Protein AF-A0A838E0M3-F1 (afdb_monomer)

Secondary structure (DSSP, 8-state):
-PPPPHHHHHHHHHHHHHTT---SS---EEEEEETTEEEEEEE-BSPTTSPPGGGT--HHHHTTPPTTS-GGG--PBPHHHHHHHHHHHHT---TTEEEEEEEPPPHHHHHHHHHTTEEEEEEEE-----HHHHHHHHHHHHHHT-EEEE------------S----PPS------

Foldseek 3Di:
DDDDDLLQVQLVVQVVLLVPAQQLPGRKKKFWDDPSDTQFIFIKFADPPFDTVVRVRQVCSVDPADPPDDCVRGRIDHGLNRRLVVCVVVVHQRAAIEMEMAEDDDLVSLVVCLVSRHQEYEYAHYDDDPPVVVVVSVVSCVVSVRHYDYDHHDDDDDPDPPPDPPPPPPDDPPDD

Nearest PDB structures (foldseek):
  2hvv-assembly1_A  TM=9.145E-01  e=2.273E-15  Streptococcus mutans
  1vq2-assembly1_A  TM=8.461E-01  e=2.691E-13  Tequatrovirus T4
  4p9e-assembly1_A  TM=8.562E-01  e=1.211E-12  Cyanophage S-TIM5
  2w4l-assembly1_D  TM=7.948E-01  e=5.898E-13  Homo sapiens
  7fh4-assembly1_A  TM=8.168E-01  e=3.681E-12  Paramecium bursaria Chlorella virus 1

Solvent-accessible surface area (backbone atoms only — not comparable to full-atom values): 10022 Å² total; per-residue (Å²): 134,89,80,76,54,69,67,50,51,49,44,45,49,10,50,58,38,14,72,71,28,36,36,74,84,54,69,30,6,11,31,34,32,47,98,95,37,80,76,28,58,15,33,15,20,41,53,92,96,48,57,38,30,79,78,58,48,17,66,38,69,67,46,88,64,55,86,100,48,66,62,93,61,44,52,61,42,46,12,58,51,36,14,52,52,48,20,56,76,70,71,47,86,44,70,71,19,34,37,30,26,44,43,45,69,50,75,67,44,47,54,50,38,54,76,47,30,35,45,33,40,40,17,38,38,86,67,88,65,58,74,71,59,41,54,55,51,50,48,53,39,60,76,69,64,40,43,75,49,79,52,68,81,62,80,77,76,79,74,81,80,72,77,73,77,77,76,74,76,87,72,85,80,77,88,125

Mean predicted aligned error: 6.7 Å

Sequence (176 aa):
MVRRSWDDYFMNMAWVASSRANCSRSAVGALLVVDQRIISTGYNGTPFGIKNCADGGCPRCASNAPRHQGYDFCLCVHAEQNAITLAARQGTVTDRVNLYTTLRPCFICLILAIQAGVQEIVYDLPFDYDENLEAIYQTLVVESSILMRRHPYAAPLEPFNDQEIDFEPPFNVSNG

pLDDT: mean 90.87, std 12.64, range [46.91, 98.88]

Radius of gyration: 19.94 Å; Cα contacts (8 Å, |Δi|>4): 316; chains: 1; bounding box: 38×75×42 Å

Structure (mmCIF, N/CA/C/O backbone):
data_AF-A0A838E0M3-F1
#
_entry.id   AF-A0A838E0M3-F1
#
loop_
_atom_site.group_PDB
_atom_site.id
_atom_site.type_symbol
_atom_site.label_atom_id
_atom_site.label_alt_id
_atom_site.label_comp_id
_atom_site.label_asym_id
_atom_site.label_entity_id
_atom_site.label_seq_id
_atom_site.pdbx_PDB_ins_code
_atom_site.Cartn_x
_atom_site.Cartn_y
_atom_site.Cartn_z
_atom_site.occupancy
_atom_site.B_iso_or_equiv
_atom_site.auth_seq_id
_atom_site.auth_comp_id
_atom_site.auth_asym_id
_atom_site.auth_atom_id
_atom_site.pdbx_PDB_model_num
ATOM 1 N N . MET A 1 1 ? -0.893 -20.739 25.853 1.00 62.75 1 MET A N 1
ATOM 2 C CA . MET A 1 1 ? -1.085 -20.212 24.485 1.00 62.75 1 MET A CA 1
ATOM 3 C C . MET A 1 1 ? -1.065 -18.692 24.557 1.00 62.75 1 MET A C 1
ATOM 5 O O . MET A 1 1 ? -1.918 -18.126 25.228 1.00 62.75 1 MET A O 1
ATOM 9 N N . VAL A 1 2 ? -0.069 -18.036 23.959 1.00 80.12 2 VAL A N 1
ATOM 10 C CA . VAL A 1 2 ? -0.011 -16.565 23.907 1.00 80.12 2 VAL A CA 1
ATOM 11 C C . VAL A 1 2 ? -0.857 -16.112 22.720 1.00 80.12 2 VAL A C 1
ATOM 13 O O . VAL A 1 2 ? -0.599 -16.522 21.594 1.00 80.12 2 VAL A O 1
ATOM 16 N N . ARG A 1 3 ? -1.899 -15.309 22.958 1.00 84.81 3 ARG A N 1
ATOM 17 C CA . ARG A 1 3 ? -2.707 -14.724 21.880 1.00 84.81 3 ARG A CA 1
ATOM 18 C C . ARG A 1 3 ? -2.008 -13.469 21.368 1.00 84.81 3 ARG A C 1
ATOM 20 O O . ARG A 1 3 ? -1.653 -12.603 22.161 1.00 84.81 3 ARG A O 1
ATOM 27 N N . ARG A 1 4 ? -1.834 -13.366 20.052 1.00 88.31 4 ARG A N 1
ATOM 28 C CA . ARG A 1 4 ? -1.258 -12.175 19.420 1.00 88.31 4 ARG A CA 1
ATOM 29 C C . ARG A 1 4 ? -2.189 -10.975 19.510 1.00 88.31 4 ARG A C 1
ATOM 31 O O . ARG A 1 4 ? -3.413 -11.130 19.497 1.00 88.31 4 ARG A O 1
ATOM 38 N N . SER A 1 5 ? -1.587 -9.790 19.560 1.00 94.25 5 SER A N 1
ATOM 39 C CA . SER A 1 5 ? -2.322 -8.550 19.350 1.00 94.25 5 SER A CA 1
ATOM 40 C C . SER A 1 5 ? -2.860 -8.488 17.916 1.00 94.25 5 SER A C 1
ATOM 42 O O . SER A 1 5 ? -2.401 -9.208 17.022 1.00 94.25 5 SER A O 1
ATOM 44 N N . TRP A 1 6 ? -3.844 -7.621 17.691 1.00 96.56 6 TRP A N 1
ATOM 45 C CA . TRP A 1 6 ? -4.363 -7.378 16.348 1.00 96.56 6 TRP A CA 1
ATOM 46 C C . TRP A 1 6 ? -3.304 -6.792 15.417 1.00 96.56 6 TRP A C 1
ATOM 48 O O . TRP A 1 6 ? -3.196 -7.244 14.280 1.00 96.56 6 TRP A O 1
ATOM 58 N N . ASP A 1 7 ? -2.487 -5.864 15.913 1.00 97.31 7 ASP A N 1
ATOM 59 C CA . ASP A 1 7 ? -1.407 -5.270 15.129 1.00 97.31 7 ASP A CA 1
ATOM 60 C C . ASP A 1 7 ? -0.388 -6.315 14.683 1.00 97.31 7 ASP A C 1
ATOM 62 O O . ASP A 1 7 ? -0.023 -6.356 13.508 1.00 97.31 7 ASP A O 1
ATOM 66 N N . ASP A 1 8 ? 0.017 -7.214 15.588 1.00 95.94 8 ASP A N 1
ATOM 67 C CA . ASP A 1 8 ? 0.919 -8.309 15.233 1.00 95.94 8 ASP A CA 1
ATOM 68 C C . ASP A 1 8 ? 0.293 -9.187 14.158 1.00 95.94 8 ASP A C 1
ATOM 70 O O . ASP A 1 8 ? 0.953 -9.516 13.176 1.00 95.94 8 ASP A O 1
ATOM 74 N N . TYR A 1 9 ? -0.976 -9.564 14.319 1.00 96.19 9 TYR A N 1
ATOM 75 C CA . TYR A 1 9 ? -1.677 -10.382 13.337 1.00 96.19 9 TYR A CA 1
ATOM 76 C C . TYR A 1 9 ? -1.704 -9.714 11.956 1.00 96.19 9 TYR A C 1
ATOM 78 O O . TYR A 1 9 ? -1.251 -10.318 10.983 1.00 96.19 9 TYR A O 1
ATOM 86 N N . PHE A 1 10 ? -2.163 -8.465 11.856 1.00 98.12 10 PHE A N 1
ATOM 87 C CA . PHE A 1 10 ? -2.261 -7.776 10.568 1.00 98.12 10 PHE A CA 1
ATOM 88 C C . PHE A 1 10 ? -0.891 -7.479 9.960 1.00 98.12 10 PHE A C 1
ATOM 90 O O . PHE A 1 10 ? -0.710 -7.691 8.762 1.00 98.12 10 PHE A O 1
ATOM 97 N N . MET A 1 11 ? 0.102 -7.080 10.756 1.00 98.38 11 MET A N 1
ATOM 98 C CA . MET A 1 11 ? 1.452 -6.852 10.240 1.00 98.38 11 MET A CA 1
ATOM 99 C C . MET A 1 11 ? 2.095 -8.152 9.737 1.00 98.38 11 MET A C 1
ATOM 101 O O . MET A 1 11 ? 2.690 -8.172 8.662 1.00 98.38 11 MET A O 1
ATOM 105 N N . ASN A 1 12 ? 1.914 -9.272 10.447 1.00 96.62 12 ASN A N 1
ATOM 106 C CA . ASN A 1 12 ? 2.353 -10.585 9.962 1.00 96.62 12 ASN A CA 1
ATOM 107 C C . ASN A 1 12 ? 1.664 -10.950 8.638 1.00 96.62 12 ASN A C 1
ATOM 109 O O . ASN A 1 12 ? 2.322 -11.410 7.708 1.00 96.62 12 ASN A O 1
ATOM 113 N N . MET A 1 13 ? 0.358 -10.708 8.519 1.00 97.88 13 MET A N 1
ATOM 114 C CA . MET A 1 13 ? -0.381 -10.969 7.282 1.00 97.88 13 MET A CA 1
ATOM 115 C C . MET A 1 13 ? 0.059 -10.056 6.125 1.00 97.88 13 MET A C 1
ATOM 117 O O . MET A 1 13 ? 0.081 -10.504 4.979 1.00 97.88 13 MET A O 1
ATOM 121 N N . ALA A 1 14 ? 0.466 -8.813 6.396 1.00 98.44 14 ALA A N 1
ATOM 122 C CA . ALA A 1 14 ? 1.043 -7.924 5.387 1.00 98.44 14 ALA A CA 1
ATOM 123 C C . ALA A 1 14 ? 2.388 -8.468 4.875 1.00 98.44 14 ALA A C 1
ATOM 125 O O . ALA A 1 14 ? 2.637 -8.467 3.669 1.00 98.44 14 ALA A O 1
ATOM 126 N N . TRP A 1 15 ? 3.217 -9.026 5.761 1.00 98.00 15 TRP A N 1
ATOM 127 C CA . TRP A 1 15 ? 4.442 -9.739 5.383 1.00 98.00 15 TRP A CA 1
ATOM 128 C C . TRP A 1 15 ? 4.175 -11.040 4.614 1.00 98.00 15 TRP A C 1
ATOM 130 O O . TRP A 1 15 ? 4.882 -11.347 3.657 1.00 98.00 15 TRP A O 1
ATOM 140 N N . VAL A 1 16 ? 3.113 -11.780 4.940 1.00 97.56 16 VAL A N 1
ATOM 141 C CA . VAL A 1 16 ? 2.682 -12.920 4.113 1.00 97.56 16 VAL A CA 1
ATOM 142 C C . VAL A 1 16 ? 2.264 -12.444 2.720 1.00 97.56 16 VAL A C 1
ATOM 144 O O . VAL A 1 16 ? 2.671 -13.042 1.726 1.00 97.56 16 VAL A O 1
ATOM 147 N N . ALA A 1 17 ? 1.509 -11.349 2.610 1.00 98.19 17 ALA A N 1
ATOM 148 C CA . ALA A 1 17 ? 1.141 -10.781 1.314 1.00 98.19 17 ALA A CA 1
ATOM 149 C C . ALA A 1 17 ? 2.377 -10.348 0.504 1.00 98.19 17 ALA A C 1
ATOM 151 O O . ALA A 1 17 ? 2.439 -10.616 -0.697 1.00 98.19 17 ALA A O 1
ATOM 152 N N . SER A 1 18 ? 3.387 -9.756 1.154 1.00 98.25 18 SER A N 1
ATOM 153 C CA . SER A 1 18 ? 4.624 -9.321 0.492 1.00 98.25 18 SER A CA 1
ATOM 154 C C . SER A 1 18 ? 5.413 -10.478 -0.129 1.00 98.25 18 SER A C 1
ATOM 156 O O . SER A 1 18 ? 6.089 -10.270 -1.134 1.00 98.25 18 SER A O 1
ATOM 158 N N . SER A 1 19 ? 5.261 -11.713 0.369 1.00 97.00 19 SER A N 1
ATOM 159 C CA . SER A 1 19 ? 5.883 -12.908 -0.229 1.00 97.00 19 SER A CA 1
ATOM 160 C C . SER A 1 19 ? 5.416 -13.207 -1.662 1.00 97.00 19 SER A C 1
ATOM 162 O O . SER A 1 19 ? 6.091 -13.929 -2.394 1.00 97.00 19 SER A O 1
ATOM 164 N N . ARG A 1 20 ? 4.280 -12.635 -2.089 1.00 97.00 20 ARG A N 1
ATOM 165 C CA . ARG A 1 20 ? 3.777 -12.720 -3.470 1.00 97.00 20 ARG A CA 1
ATOM 166 C C . ARG A 1 20 ? 4.242 -11.573 -4.369 1.00 97.00 20 ARG A C 1
ATOM 168 O O . ARG A 1 20 ? 3.908 -11.575 -5.556 1.00 97.00 20 ARG A O 1
ATOM 175 N N . ALA A 1 21 ? 4.973 -10.598 -3.829 1.00 96.44 21 ALA A N 1
ATOM 176 C CA . ALA A 1 21 ? 5.492 -9.477 -4.596 1.00 96.44 21 ALA A CA 1
ATOM 177 C C . ALA A 1 21 ? 6.368 -9.953 -5.756 1.00 96.44 21 ALA A C 1
ATOM 179 O O . ALA A 1 21 ? 7.160 -10.884 -5.631 1.00 96.44 21 ALA A O 1
ATOM 180 N N . ASN A 1 22 ? 6.248 -9.270 -6.892 1.00 93.25 22 ASN A N 1
ATOM 181 C CA . ASN A 1 22 ? 7.040 -9.566 -8.084 1.00 93.25 22 ASN A CA 1
ATOM 182 C C . ASN A 1 22 ? 7.646 -8.288 -8.683 1.00 93.25 22 ASN A C 1
ATOM 184 O O . ASN A 1 22 ? 7.701 -8.077 -9.896 1.00 93.25 22 ASN A O 1
ATOM 188 N N . CYS A 1 23 ? 8.076 -7.393 -7.794 1.00 91.94 23 CYS A N 1
ATOM 189 C CA . CYS A 1 23 ? 8.981 -6.297 -8.100 1.00 91.94 23 CYS A CA 1
ATOM 190 C C . CYS A 1 23 ? 10.413 -6.738 -7.775 1.00 91.94 23 CYS A C 1
ATOM 192 O O . CYS A 1 23 ? 10.686 -7.207 -6.676 1.00 91.94 23 CYS A O 1
ATOM 194 N N . SER A 1 24 ? 11.360 -6.534 -8.693 1.00 89.50 24 SER A N 1
ATOM 195 C CA . SER A 1 24 ? 12.761 -6.941 -8.487 1.00 89.50 24 SER A CA 1
ATOM 196 C C . SER A 1 24 ? 13.542 -6.043 -7.515 1.00 89.50 24 SER A C 1
ATOM 198 O O . SER A 1 24 ? 14.707 -6.308 -7.233 1.00 89.50 24 SER A O 1
ATOM 200 N N . ARG A 1 25 ? 12.940 -4.948 -7.029 1.00 89.62 25 ARG A N 1
ATOM 201 C CA . ARG A 1 25 ? 13.616 -3.933 -6.199 1.00 89.62 25 ARG A CA 1
ATOM 202 C C . ARG A 1 25 ? 13.196 -3.960 -4.728 1.00 89.62 25 ARG A C 1
ATOM 204 O O . ARG A 1 25 ? 13.962 -3.507 -3.883 1.00 89.62 25 ARG A O 1
ATOM 211 N N . SER A 1 26 ? 11.996 -4.445 -4.427 1.00 92.06 26 SER A N 1
ATOM 212 C CA . SER A 1 26 ? 11.457 -4.542 -3.069 1.00 92.06 26 SER A CA 1
ATOM 213 C C . SER A 1 26 ? 10.274 -5.504 -3.036 1.00 92.06 26 SER A C 1
ATOM 215 O O . SER A 1 26 ? 9.531 -5.592 -4.012 1.00 92.06 26 SER A O 1
ATOM 217 N N . ALA A 1 27 ? 10.069 -6.167 -1.900 1.00 96.69 27 ALA A N 1
ATOM 218 C CA . ALA A 1 27 ? 8.876 -6.955 -1.617 1.00 96.69 27 ALA A CA 1
ATOM 219 C C . ALA A 1 27 ? 8.063 -6.239 -0.534 1.00 96.69 27 ALA A C 1
ATOM 221 O O . ALA A 1 27 ? 8.486 -6.161 0.618 1.00 96.69 27 ALA A O 1
ATOM 222 N N . VAL A 1 28 ? 6.931 -5.661 -0.926 1.00 98.50 28 VAL A N 1
ATOM 223 C CA . VAL A 1 28 ? 6.044 -4.885 -0.054 1.00 98.50 28 VAL A CA 1
ATOM 224 C C . VAL A 1 28 ? 4.663 -5.519 -0.086 1.00 98.50 28 VAL A C 1
ATOM 226 O O . VAL A 1 28 ? 4.191 -5.925 -1.150 1.00 98.50 28 VAL A O 1
ATOM 229 N N . GLY A 1 29 ? 4.025 -5.606 1.075 1.00 98.69 29 GLY A N 1
ATOM 230 C CA . GLY A 1 29 ? 2.655 -6.081 1.221 1.00 98.69 29 GLY A CA 1
ATOM 231 C C . GLY A 1 29 ? 1.826 -5.088 2.020 1.00 98.69 29 GLY A C 1
ATOM 232 O O . GLY A 1 29 ? 2.360 -4.380 2.873 1.00 98.69 29 GLY A O 1
ATOM 233 N N . ALA A 1 30 ? 0.532 -5.028 1.724 1.00 98.88 30 ALA A N 1
ATOM 234 C CA . ALA A 1 30 ? -0.405 -4.115 2.352 1.00 98.88 30 ALA A CA 1
ATOM 235 C C . ALA A 1 30 ? -1.785 -4.754 2.545 1.00 98.88 30 ALA A C 1
ATOM 237 O O . ALA A 1 30 ? -2.208 -5.595 1.748 1.00 98.88 30 ALA A O 1
ATOM 238 N N . LEU A 1 31 ? -2.498 -4.329 3.585 1.00 98.81 31 LEU A N 1
ATOM 239 C CA . LEU A 1 31 ? -3.845 -4.774 3.933 1.00 98.81 31 LEU A CA 1
ATOM 240 C C . LEU A 1 31 ? -4.721 -3.569 4.262 1.00 98.81 31 LEU A C 1
ATOM 242 O O . LEU A 1 31 ? -4.294 -2.691 5.008 1.00 98.81 31 LEU A O 1
ATOM 246 N N . LEU A 1 32 ? -5.963 -3.580 3.786 1.00 98.81 32 LEU A N 1
ATOM 247 C CA . LEU A 1 32 ? -7.018 -2.714 4.306 1.00 98.81 32 LEU A CA 1
ATOM 248 C C . LEU A 1 32 ? -7.843 -3.498 5.322 1.00 98.81 32 LEU A C 1
ATOM 250 O O . LEU A 1 32 ? -8.275 -4.622 5.045 1.00 98.81 32 LEU A O 1
ATOM 254 N N . VAL A 1 33 ? -8.051 -2.905 6.492 1.00 98.75 33 VAL A N 1
ATOM 255 C CA . VAL A 1 33 ? -8.690 -3.536 7.646 1.00 98.75 33 VAL A CA 1
ATOM 256 C C . VAL A 1 33 ? -9.815 -2.650 8.171 1.00 98.75 33 VAL A C 1
ATOM 258 O O . VAL A 1 33 ? -9.612 -1.464 8.414 1.00 98.75 33 VAL A O 1
ATOM 261 N N . VAL A 1 34 ? -10.985 -3.239 8.408 1.00 97.75 34 VAL A N 1
ATOM 262 C CA . VAL A 1 34 ? -12.123 -2.597 9.084 1.00 97.75 34 VAL A CA 1
ATOM 263 C C . VAL A 1 34 ? -12.689 -3.559 10.117 1.00 97.75 34 VAL A C 1
ATOM 265 O O . VAL A 1 34 ? -12.785 -4.754 9.848 1.00 97.75 34 VAL A O 1
ATOM 268 N N . ASP A 1 35 ? -13.020 -3.080 11.316 1.00 96.06 35 ASP A N 1
ATOM 269 C CA . ASP A 1 35 ? -13.591 -3.907 12.391 1.00 96.06 35 ASP A CA 1
ATOM 270 C C . ASP A 1 35 ? -12.844 -5.235 12.623 1.00 96.06 35 ASP A C 1
ATOM 272 O O . ASP A 1 35 ? -13.452 -6.297 12.758 1.00 96.06 35 ASP A O 1
ATOM 276 N N . GLN A 1 36 ? -11.505 -5.179 12.627 1.00 96.44 36 GLN A N 1
ATOM 277 C CA . GLN A 1 36 ? -10.614 -6.342 12.782 1.00 96.44 36 GLN A CA 1
ATOM 278 C C . GLN A 1 36 ? -10.755 -7.401 11.666 1.00 96.44 36 GLN A C 1
ATOM 280 O O . GLN A 1 36 ? -10.396 -8.566 11.847 1.00 96.44 36 GLN A O 1
ATOM 285 N N . ARG A 1 37 ? -11.242 -7.009 10.487 1.00 97.81 37 ARG A N 1
ATOM 286 C CA . ARG A 1 37 ? -11.377 -7.861 9.300 1.00 97.81 37 ARG A CA 1
ATOM 287 C C . ARG A 1 37 ? -10.581 -7.281 8.147 1.00 97.81 37 ARG A C 1
ATOM 289 O O . ARG A 1 37 ? -10.673 -6.093 7.857 1.00 97.81 37 ARG A O 1
ATOM 296 N N . ILE A 1 38 ? -9.830 -8.137 7.466 1.00 98.56 38 ILE A N 1
ATOM 297 C CA . ILE A 1 38 ? -9.146 -7.775 6.225 1.00 98.56 38 ILE A CA 1
ATOM 298 C C . ILE A 1 38 ? -10.198 -7.709 5.116 1.00 98.56 38 ILE A C 1
ATOM 300 O O . ILE A 1 38 ? -10.879 -8.701 4.863 1.00 98.56 38 ILE A O 1
ATOM 304 N N . ILE A 1 39 ? -10.322 -6.557 4.463 1.00 98.44 39 ILE A N 1
ATOM 305 C CA . ILE A 1 39 ? -11.279 -6.331 3.366 1.00 98.44 39 ILE A CA 1
ATOM 306 C C . ILE A 1 39 ? -10.609 -6.257 1.996 1.00 98.44 39 ILE A C 1
ATOM 308 O O . ILE A 1 39 ? -11.269 -6.422 0.976 1.00 98.44 39 ILE A O 1
ATOM 312 N N . SER A 1 40 ? -9.302 -6.005 1.967 1.00 98.56 40 SER A N 1
ATOM 313 C CA . SER A 1 40 ? -8.503 -6.012 0.748 1.00 98.56 40 SER A CA 1
ATOM 314 C C . SER A 1 40 ? -7.038 -6.249 1.081 1.00 98.56 40 SER A C 1
ATOM 316 O O . SER A 1 40 ? -6.574 -5.919 2.176 1.00 98.56 40 SER A O 1
ATOM 318 N N . THR A 1 41 ? -6.306 -6.814 0.129 1.00 98.44 41 THR A N 1
ATOM 319 C CA . THR A 1 41 ? -4.877 -7.097 0.237 1.00 98.44 41 THR A CA 1
ATOM 320 C C . THR A 1 41 ? -4.163 -6.655 -1.031 1.00 98.44 41 THR A C 1
ATOM 322 O O . THR A 1 41 ? -4.742 -6.615 -2.117 1.00 98.44 41 THR A O 1
ATOM 325 N N . GLY A 1 42 ? -2.888 -6.315 -0.902 1.00 98.31 42 GLY A N 1
ATOM 326 C CA . GLY A 1 42 ? -2.056 -5.915 -2.022 1.00 98.31 42 GLY A CA 1
ATOM 327 C C . GLY A 1 42 ? -0.597 -6.270 -1.792 1.00 98.31 42 GLY A C 1
ATOM 328 O O . GLY A 1 42 ? -0.124 -6.375 -0.664 1.00 98.31 42 GLY A O 1
ATOM 329 N N . TYR A 1 43 ? 0.117 -6.457 -2.891 1.00 98.44 43 TYR A N 1
ATOM 330 C CA . TYR A 1 43 ? 1.568 -6.587 -2.937 1.00 98.44 43 TYR A CA 1
ATOM 331 C C . TYR A 1 43 ? 2.078 -5.869 -4.181 1.00 98.44 43 TYR A C 1
ATOM 333 O O . TYR A 1 43 ? 1.316 -5.657 -5.125 1.00 98.44 43 TYR A O 1
ATOM 341 N N . ASN A 1 44 ? 3.340 -5.453 -4.198 1.00 97.50 44 ASN A N 1
ATOM 342 C CA . ASN A 1 44 ? 3.865 -4.678 -5.319 1.00 97.50 44 ASN A CA 1
ATOM 343 C C . ASN A 1 44 ? 4.279 -5.554 -6.519 1.00 97.50 44 ASN A C 1
ATOM 345 O O . ASN A 1 44 ? 4.864 -6.631 -6.377 1.00 97.50 44 ASN A O 1
ATOM 349 N N . GLY A 1 45 ? 3.993 -5.068 -7.727 1.00 96.62 45 GLY A N 1
ATOM 350 C CA . GLY A 1 45 ? 4.232 -5.781 -8.986 1.00 96.62 45 GLY A CA 1
ATOM 351 C C . GLY A 1 45 ? 3.706 -5.002 -10.191 1.00 96.62 45 GLY A C 1
ATOM 352 O O . GLY A 1 45 ? 3.156 -3.916 -10.033 1.00 96.62 45 GLY A O 1
ATOM 353 N N . THR A 1 46 ? 3.887 -5.524 -11.401 1.00 96.69 46 THR A N 1
ATOM 354 C CA . THR A 1 46 ? 3.309 -4.915 -12.613 1.00 96.69 46 THR A CA 1
ATOM 355 C C . THR A 1 46 ? 1.780 -5.071 -12.642 1.00 96.69 46 THR A C 1
ATOM 357 O O . THR A 1 46 ? 1.239 -5.906 -11.913 1.00 96.69 46 THR A O 1
ATOM 360 N N . PRO A 1 47 ? 1.054 -4.300 -13.475 1.00 95.88 47 PRO A N 1
ATOM 361 C CA . PRO A 1 47 ? -0.401 -4.384 -13.553 1.00 95.88 47 PRO A CA 1
ATOM 362 C C . PRO A 1 47 ? -0.877 -5.748 -14.074 1.00 95.88 47 PRO A C 1
ATOM 364 O O . PRO A 1 47 ? -0.114 -6.506 -14.682 1.00 95.88 47 PRO A O 1
ATOM 367 N N . PHE A 1 48 ? -2.165 -6.050 -13.884 1.00 92.62 48 PHE A N 1
ATOM 368 C CA . PHE A 1 48 ? -2.766 -7.293 -14.374 1.00 92.62 48 PHE A CA 1
ATOM 369 C C . PHE A 1 48 ? -2.549 -7.489 -15.880 1.00 92.62 48 PHE A C 1
ATOM 371 O O . PHE A 1 48 ? -2.742 -6.571 -16.672 1.00 92.62 48 PHE A O 1
ATOM 378 N N . GLY A 1 49 ? -2.180 -8.711 -16.271 1.00 92.69 49 GLY A N 1
ATOM 379 C CA . GLY A 1 49 ? -1.949 -9.073 -17.673 1.00 92.69 49 GLY A CA 1
ATOM 380 C C . GLY A 1 49 ? -0.606 -8.605 -18.241 1.00 92.69 49 GLY A C 1
ATOM 381 O O . GLY A 1 49 ? -0.300 -8.920 -19.388 1.00 92.69 49 GLY A O 1
ATOM 382 N N . ILE A 1 50 ? 0.211 -7.899 -17.455 1.00 94.38 50 ILE A N 1
ATOM 383 C CA . ILE A 1 50 ? 1.562 -7.494 -17.843 1.00 94.38 50 ILE A CA 1
ATOM 384 C C . ILE A 1 50 ? 2.578 -8.460 -17.240 1.00 94.38 50 ILE A C 1
ATOM 386 O O . ILE A 1 50 ? 2.421 -8.945 -16.119 1.00 94.38 50 ILE A O 1
ATOM 390 N N . LYS A 1 51 ? 3.638 -8.733 -18.006 1.00 94.56 51 LYS A N 1
ATOM 391 C CA . LYS A 1 51 ? 4.787 -9.521 -17.562 1.00 94.56 51 LYS A CA 1
ATOM 392 C C . LYS A 1 51 ? 5.340 -8.945 -16.253 1.00 94.56 51 LYS A C 1
ATOM 394 O O . LYS A 1 51 ? 5.445 -7.731 -16.128 1.00 94.56 51 LYS A O 1
ATOM 399 N N . ASN A 1 52 ? 5.708 -9.797 -15.300 1.00 93.81 52 ASN A N 1
ATOM 400 C CA . ASN A 1 52 ? 6.218 -9.334 -14.012 1.00 93.81 52 ASN A CA 1
ATOM 401 C C . ASN A 1 52 ? 7.653 -8.796 -14.100 1.00 93.81 52 ASN A C 1
ATOM 403 O O . ASN A 1 52 ? 8.366 -9.047 -15.074 1.00 93.81 52 ASN A O 1
ATOM 407 N N . CYS A 1 53 ? 8.116 -8.084 -13.064 1.00 92.81 53 CYS A N 1
ATOM 408 C CA . CYS A 1 53 ? 9.469 -7.518 -13.069 1.00 92.81 53 CYS A CA 1
ATOM 409 C C . CYS A 1 53 ? 10.555 -8.588 -13.091 1.00 92.81 53 CYS A C 1
ATOM 411 O O . CYS A 1 53 ? 11.559 -8.373 -13.767 1.00 92.81 53 CYS A O 1
ATOM 413 N N . ALA A 1 54 ? 10.366 -9.712 -12.386 1.00 89.19 54 ALA A N 1
ATOM 414 C CA . ALA A 1 54 ? 11.326 -10.818 -12.406 1.00 89.19 54 ALA A CA 1
ATOM 415 C C . ALA A 1 54 ? 11.559 -11.357 -13.825 1.00 89.19 54 ALA A C 1
ATOM 417 O O . ALA A 1 54 ? 12.659 -11.797 -14.140 1.00 89.19 54 ALA A O 1
ATOM 418 N N . ASP A 1 55 ? 10.564 -11.227 -14.704 1.00 91.94 55 ASP A N 1
ATOM 419 C CA . ASP A 1 55 ? 10.666 -11.646 -16.096 1.00 91.94 55 ASP A CA 1
ATOM 420 C C . ASP A 1 55 ? 10.983 -10.474 -17.051 1.00 91.94 55 ASP A C 1
ATOM 422 O O . ASP A 1 55 ? 10.831 -10.602 -18.269 1.00 91.94 55 ASP A O 1
ATOM 426 N N . GLY A 1 56 ? 11.407 -9.317 -16.532 1.00 90.31 56 GLY A N 1
ATOM 427 C CA . GLY A 1 56 ? 11.777 -8.135 -17.322 1.00 90.31 56 GLY A CA 1
ATOM 428 C C . GLY A 1 56 ? 10.604 -7.242 -17.736 1.00 90.31 56 GLY A C 1
ATOM 429 O O . GLY A 1 56 ? 10.726 -6.452 -18.667 1.00 90.31 56 GLY A O 1
ATOM 430 N N . GLY A 1 57 ? 9.460 -7.355 -17.066 1.00 92.06 57 GLY A N 1
ATOM 431 C CA . GLY A 1 57 ? 8.247 -6.627 -17.421 1.00 92.06 57 GLY A CA 1
ATOM 432 C C . GLY A 1 57 ? 8.253 -5.128 -17.134 1.00 92.06 57 GLY A C 1
ATOM 433 O O . GLY A 1 57 ? 7.452 -4.415 -17.719 1.00 92.06 57 GLY A O 1
ATOM 434 N N . CYS A 1 58 ? 9.150 -4.632 -16.278 1.00 94.50 58 CYS A N 1
ATOM 435 C CA . CYS A 1 58 ? 9.268 -3.209 -15.953 1.00 94.50 58 CYS A CA 1
ATOM 436 C C . CYS A 1 58 ? 10.650 -2.674 -16.379 1.00 94.50 58 CYS A 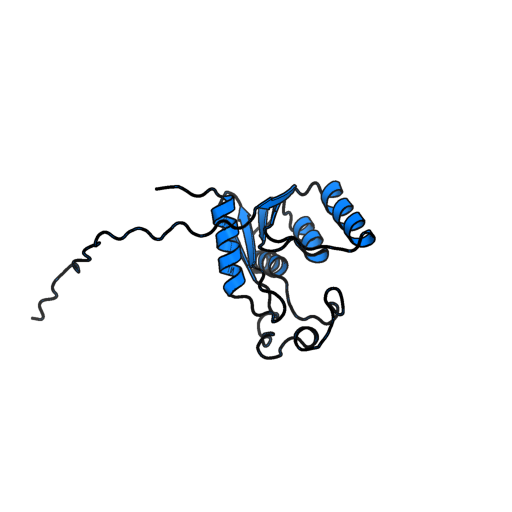C 1
ATOM 438 O O . CYS A 1 58 ? 11.652 -3.044 -15.755 1.00 94.50 58 CYS A O 1
ATOM 440 N N . PRO A 1 59 ? 10.730 -1.768 -17.378 1.00 91.94 59 PRO A N 1
ATOM 441 C CA . PRO A 1 59 ? 12.001 -1.236 -17.880 1.00 91.94 59 PRO A CA 1
ATOM 442 C C . PRO A 1 59 ? 12.836 -0.544 -16.801 1.00 91.94 59 PRO A C 1
ATOM 444 O O . PRO A 1 59 ? 14.053 -0.709 -16.747 1.00 91.94 59 PRO A O 1
ATOM 447 N N . ARG A 1 60 ? 12.184 0.191 -15.890 1.00 93.25 60 ARG A N 1
ATOM 448 C CA . ARG A 1 60 ? 12.861 0.828 -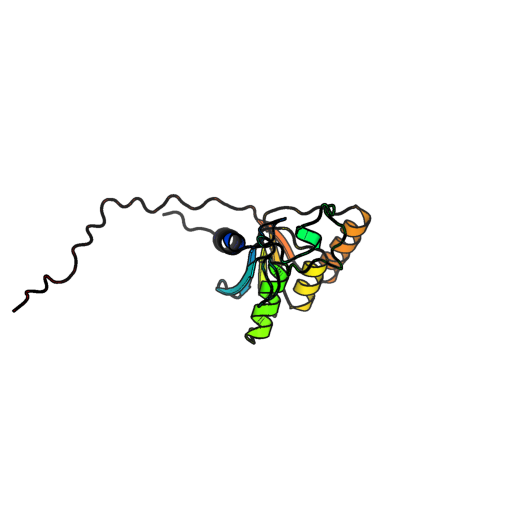14.755 1.00 93.25 60 ARG A CA 1
ATOM 449 C C . ARG A 1 60 ? 13.493 -0.198 -13.823 1.00 93.25 60 ARG A C 1
ATOM 451 O O . ARG A 1 60 ? 14.642 -0.054 -13.418 1.00 93.25 60 ARG A O 1
ATOM 458 N N . CYS A 1 61 ? 12.736 -1.222 -13.447 1.00 91.12 61 CYS A N 1
ATOM 459 C CA . CYS A 1 61 ? 13.211 -2.227 -12.505 1.00 91.12 61 CYS A CA 1
ATOM 460 C C . CYS A 1 61 ? 14.337 -3.085 -13.092 1.00 91.12 61 CYS A C 1
ATOM 462 O O . CYS A 1 61 ? 15.199 -3.512 -12.326 1.00 91.12 61 CYS A O 1
ATOM 464 N N . ALA A 1 62 ? 14.348 -3.275 -14.414 1.00 90.50 62 ALA A N 1
ATOM 465 C CA . ALA A 1 62 ? 15.401 -3.968 -15.153 1.00 90.50 62 ALA A CA 1
ATOM 466 C C . ALA A 1 62 ? 16.649 -3.106 -15.439 1.00 90.50 62 ALA A C 1
ATOM 468 O O . ALA A 1 62 ? 17.678 -3.645 -15.836 1.00 90.50 62 ALA A O 1
ATOM 469 N N . SER A 1 63 ? 16.582 -1.782 -15.257 1.00 89.94 63 SER A N 1
ATOM 470 C CA . SER A 1 63 ? 17.719 -0.879 -15.475 1.00 89.94 63 SER A CA 1
ATOM 471 C C . SER A 1 63 ? 18.538 -0.654 -14.200 1.00 89.94 63 SER A C 1
ATOM 473 O O . SER A 1 63 ? 18.173 -1.123 -13.125 1.00 89.94 63 SER A O 1
ATOM 475 N N . ASN A 1 64 ? 19.613 0.137 -14.296 1.00 88.44 64 ASN A N 1
ATOM 476 C CA . ASN A 1 64 ? 20.415 0.602 -13.156 1.00 88.44 64 ASN A CA 1
ATOM 477 C C . ASN A 1 64 ? 19.894 1.912 -12.538 1.00 88.44 64 ASN A C 1
ATOM 479 O O . ASN A 1 64 ? 20.644 2.609 -11.857 1.00 88.44 64 ASN A O 1
ATOM 483 N N . ALA A 1 65 ? 18.621 2.265 -12.766 1.00 88.56 65 ALA A N 1
ATOM 484 C CA . ALA A 1 65 ? 18.032 3.473 -12.194 1.00 88.56 65 ALA A CA 1
ATOM 485 C C . ALA A 1 65 ? 18.249 3.520 -10.663 1.00 88.56 65 ALA A C 1
ATOM 487 O O . ALA A 1 65 ? 17.986 2.510 -9.985 1.00 88.56 65 ALA A O 1
ATOM 488 N N . PRO A 1 66 ? 18.717 4.659 -10.116 1.00 85.31 66 PRO A N 1
ATOM 489 C CA . PRO A 1 66 ? 18.865 4.840 -8.680 1.00 85.31 66 PRO A CA 1
ATOM 490 C C . PRO A 1 66 ? 17.534 4.720 -7.932 1.00 85.31 66 PRO A C 1
ATOM 492 O O . PRO A 1 66 ? 16.438 4.855 -8.493 1.00 85.31 66 PRO A O 1
ATOM 495 N N . ARG A 1 67 ? 17.625 4.516 -6.614 1.00 79.44 67 ARG A N 1
ATOM 496 C CA . ARG A 1 67 ? 16.480 4.754 -5.725 1.00 79.44 67 ARG A CA 1
ATOM 497 C C . ARG A 1 67 ? 16.039 6.217 -5.881 1.00 79.44 67 ARG A C 1
ATOM 499 O O . ARG A 1 67 ? 16.858 7.073 -6.189 1.00 79.44 67 ARG A O 1
ATOM 506 N N . HIS A 1 68 ? 14.750 6.491 -5.703 1.00 76.50 68 HIS A N 1
ATOM 507 C CA . HIS A 1 68 ? 14.187 7.850 -5.810 1.00 76.50 68 HIS A CA 1
ATOM 508 C C . HIS A 1 68 ? 14.173 8.472 -7.220 1.00 76.50 68 HIS A C 1
ATOM 510 O O . HIS A 1 68 ? 13.749 9.609 -7.366 1.00 76.50 68 HIS A O 1
ATOM 516 N N . GLN A 1 69 ? 14.554 7.733 -8.271 1.00 83.44 69 GLN A N 1
ATOM 517 C CA . GLN A 1 69 ? 14.591 8.253 -9.645 1.00 83.44 69 GLN A CA 1
ATOM 518 C C . GLN A 1 69 ? 13.864 7.361 -10.656 1.00 83.44 69 GLN A C 1
ATOM 520 O O . GLN A 1 69 ? 13.741 6.142 -10.476 1.00 83.44 69 GLN A O 1
ATOM 525 N N . GLY A 1 70 ? 13.403 7.985 -11.745 1.00 83.94 70 GLY A N 1
ATOM 526 C CA . GLY A 1 70 ? 12.817 7.315 -12.907 1.00 83.94 70 GLY A CA 1
ATOM 527 C C . GLY A 1 70 ? 11.476 6.634 -12.648 1.00 83.94 70 GLY A C 1
ATOM 528 O O . GLY A 1 70 ? 11.131 5.686 -13.348 1.00 83.94 70 GLY A O 1
ATOM 529 N N . TYR A 1 71 ? 10.741 7.052 -11.614 1.00 86.06 71 TYR A N 1
ATOM 530 C CA . TYR A 1 71 ? 9.453 6.444 -11.282 1.00 86.06 71 TYR A CA 1
ATOM 531 C C . TYR A 1 71 ? 8.357 6.731 -12.312 1.00 86.06 71 TYR A C 1
ATOM 533 O O . TYR A 1 71 ? 7.451 5.913 -12.431 1.00 86.06 71 TYR A O 1
A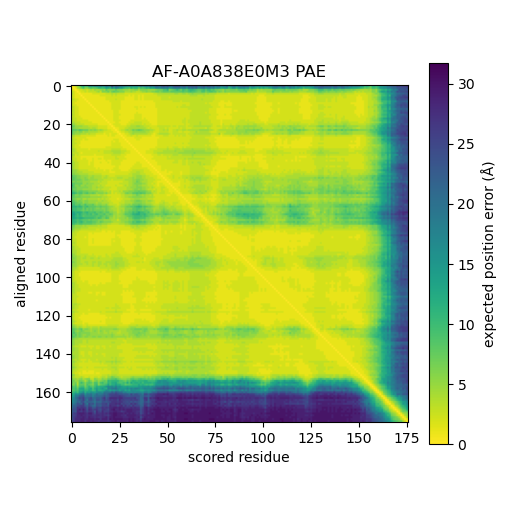TOM 541 N N . ASP A 1 72 ? 8.497 7.783 -13.123 1.00 86.88 72 ASP A N 1
ATOM 542 C CA . ASP A 1 72 ? 7.546 8.143 -14.188 1.00 86.88 72 ASP A CA 1
ATOM 543 C C . ASP A 1 72 ? 7.398 7.060 -15.271 1.00 86.88 72 ASP A C 1
ATOM 545 O O . ASP A 1 72 ? 6.396 7.012 -15.977 1.00 86.88 72 ASP A O 1
ATOM 549 N N . PHE A 1 73 ? 8.384 6.164 -15.395 1.00 88.25 73 PHE A N 1
ATOM 550 C CA . PHE A 1 73 ? 8.354 5.006 -16.297 1.00 88.25 73 PHE A CA 1
ATOM 551 C C . PHE A 1 73 ? 8.445 3.666 -15.544 1.00 88.25 73 PHE A C 1
ATOM 553 O O . PHE A 1 73 ? 8.744 2.618 -16.128 1.00 88.25 73 PHE A O 1
ATOM 560 N N . CYS A 1 74 ? 8.203 3.676 -14.230 1.00 93.38 74 CYS A N 1
ATOM 561 C CA . CYS A 1 74 ? 8.010 2.457 -13.456 1.00 93.38 74 CYS A CA 1
ATOM 562 C C . CYS A 1 74 ? 6.619 1.889 -13.738 1.00 93.38 74 CYS A C 1
ATOM 564 O O . CYS A 1 74 ? 5.623 2.573 -13.541 1.00 93.38 74 CYS A O 1
ATOM 566 N N . LEU A 1 75 ? 6.540 0.615 -14.119 1.00 95.25 75 LEU A N 1
ATOM 567 C CA . LEU A 1 75 ? 5.251 -0.064 -14.276 1.00 95.25 75 LEU A CA 1
ATOM 568 C C . LEU A 1 75 ? 4.739 -0.679 -12.968 1.00 95.25 75 LEU A C 1
ATOM 570 O O . LEU A 1 75 ? 3.623 -1.180 -12.928 1.00 95.25 75 LEU A O 1
ATOM 574 N N . CYS A 1 76 ? 5.541 -0.690 -11.902 1.00 95.75 76 CYS A N 1
ATOM 575 C CA . CYS A 1 76 ? 5.134 -1.317 -10.651 1.00 95.75 76 CYS A CA 1
ATOM 576 C C . CYS A 1 76 ? 4.027 -0.517 -9.967 1.00 95.75 76 CYS A C 1
ATOM 578 O O . CYS A 1 76 ? 4.240 0.629 -9.579 1.00 95.75 76 CYS A O 1
ATOM 580 N N . VAL A 1 77 ? 2.901 -1.175 -9.724 1.00 97.25 77 VAL A N 1
ATOM 581 C CA . VAL A 1 77 ? 1.877 -0.733 -8.783 1.00 97.25 77 VAL A CA 1
ATOM 582 C C . VAL A 1 77 ? 2.337 -1.128 -7.382 1.00 97.25 77 VAL A C 1
ATOM 584 O O . VAL A 1 77 ? 2.790 -2.256 -7.157 1.00 97.25 77 VAL A O 1
ATOM 587 N N . HIS A 1 78 ? 2.290 -0.187 -6.446 1.00 97.75 78 HIS A N 1
ATOM 588 C CA . HIS A 1 78 ? 2.695 -0.412 -5.060 1.00 97.75 78 HIS A CA 1
ATOM 589 C C . HIS A 1 78 ? 1.669 -1.273 -4.311 1.00 97.75 78 HIS A C 1
ATOM 591 O O . HIS A 1 78 ? 0.530 -1.433 -4.750 1.00 97.75 78 HIS A O 1
ATOM 597 N N . ALA A 1 79 ? 2.063 -1.844 -3.174 1.00 98.69 79 ALA A N 1
ATOM 598 C CA . ALA A 1 79 ? 1.196 -2.745 -2.420 1.00 98.69 79 ALA A CA 1
ATOM 599 C C . ALA A 1 79 ? -0.071 -2.030 -1.927 1.00 98.69 79 ALA A C 1
ATOM 601 O O . ALA A 1 79 ? -1.175 -2.548 -2.072 1.00 98.69 79 ALA A O 1
ATOM 602 N N . GLU A 1 80 ? 0.090 -0.811 -1.419 1.00 98.81 80 GLU A N 1
ATOM 603 C CA . GLU A 1 80 ? -0.968 0.067 -0.923 1.00 98.81 80 GLU A CA 1
ATOM 604 C C . GLU A 1 80 ? -1.930 0.446 -2.055 1.00 98.81 80 GLU A C 1
ATOM 606 O O . GLU A 1 80 ? -3.147 0.349 -1.911 1.00 98.81 80 GLU A O 1
ATOM 611 N N . GLN A 1 81 ? -1.377 0.792 -3.222 1.00 98.50 81 GLN A N 1
ATOM 612 C CA . GLN A 1 81 ? -2.149 1.071 -4.434 1.00 98.50 81 GLN A CA 1
ATOM 613 C C . GLN A 1 81 ? -2.954 -0.148 -4.878 1.00 98.50 81 GLN A C 1
ATOM 615 O O . GLN A 1 81 ? -4.134 -0.016 -5.192 1.00 98.50 81 GLN A O 1
ATOM 620 N N . ASN A 1 82 ? -2.348 -1.337 -4.890 1.00 98.44 82 ASN A N 1
ATOM 621 C CA . ASN A 1 82 ? -3.042 -2.575 -5.231 1.00 98.44 82 ASN A CA 1
ATOM 622 C C . ASN A 1 82 ? -4.157 -2.897 -4.230 1.00 98.44 82 ASN A C 1
ATOM 624 O O . ASN A 1 82 ? -5.250 -3.255 -4.656 1.00 98.44 82 ASN A O 1
ATOM 628 N N . ALA A 1 83 ? -3.936 -2.708 -2.927 1.00 98.69 83 ALA A N 1
ATOM 629 C CA . ALA A 1 83 ? -4.973 -2.928 -1.921 1.00 98.69 83 ALA A CA 1
ATOM 630 C C . ALA A 1 83 ? -6.172 -1.975 -2.117 1.00 98.69 83 ALA A C 1
ATOM 632 O O . ALA A 1 83 ? -7.322 -2.417 -2.106 1.00 98.69 83 ALA A O 1
ATOM 633 N N . ILE A 1 84 ? -5.919 -0.686 -2.367 1.00 98.69 84 ILE A N 1
ATOM 634 C CA . ILE A 1 84 ? -6.966 0.322 -2.614 1.00 98.69 84 ILE A CA 1
ATOM 635 C C . ILE A 1 84 ? -7.693 0.055 -3.940 1.00 98.69 84 ILE A C 1
ATOM 637 O O . ILE A 1 84 ? -8.921 0.017 -3.988 1.00 98.69 84 ILE A O 1
ATOM 641 N N . THR A 1 85 ? -6.954 -0.166 -5.027 1.00 98.25 85 THR A N 1
ATOM 642 C CA . THR A 1 85 ? -7.552 -0.381 -6.356 1.00 98.25 85 THR A CA 1
ATOM 643 C C . THR A 1 85 ? -8.300 -1.706 -6.455 1.00 98.25 85 THR A C 1
ATOM 645 O O . THR A 1 85 ? -9.321 -1.765 -7.139 1.00 98.25 85 THR A O 1
ATOM 648 N N . LEU A 1 86 ? -7.858 -2.756 -5.755 1.00 98.00 86 LEU A N 1
ATOM 649 C CA . LEU A 1 86 ? -8.597 -4.013 -5.669 1.00 98.00 86 LEU A CA 1
ATOM 650 C C . LEU A 1 86 ? -9.921 -3.829 -4.923 1.00 98.00 86 LEU A C 1
ATOM 652 O O . LEU A 1 86 ? -10.945 -4.302 -5.415 1.00 98.00 86 LEU A O 1
ATOM 656 N N . ALA A 1 87 ? -9.917 -3.095 -3.805 1.00 98.12 87 ALA A N 1
ATOM 657 C CA . ALA A 1 87 ? -11.140 -2.762 -3.078 1.00 98.12 87 ALA A CA 1
ATOM 658 C C . ALA A 1 87 ? -12.123 -2.005 -3.985 1.00 98.12 87 ALA A C 1
ATOM 660 O O . ALA A 1 87 ? -13.273 -2.419 -4.129 1.00 98.12 87 ALA A O 1
ATOM 661 N N . ALA A 1 88 ? -11.645 -0.978 -4.695 1.00 97.88 88 ALA A N 1
ATOM 662 C CA . ALA A 1 88 ? -12.454 -0.225 -5.651 1.00 97.88 88 ALA A CA 1
ATOM 663 C C . ALA A 1 88 ? -13.007 -1.115 -6.779 1.00 97.88 88 ALA A C 1
ATOM 665 O O . ALA A 1 88 ? -14.197 -1.069 -7.085 1.00 97.88 88 ALA A O 1
ATOM 666 N N . ARG A 1 89 ? -12.167 -1.978 -7.367 1.00 97.44 89 ARG A N 1
ATOM 667 C CA . ARG A 1 89 ? -12.568 -2.926 -8.420 1.00 97.44 89 ARG A CA 1
ATOM 668 C C . ARG A 1 89 ? -13.647 -3.905 -7.950 1.00 97.44 89 ARG A C 1
ATOM 670 O O . ARG A 1 89 ? -14.448 -4.348 -8.769 1.00 97.44 89 ARG A O 1
ATOM 677 N N . GLN A 1 90 ? -13.648 -4.263 -6.669 1.00 97.31 90 GLN A N 1
ATOM 678 C CA . GLN A 1 90 ? -14.611 -5.187 -6.065 1.00 97.31 90 GLN A CA 1
ATOM 679 C C . GLN A 1 90 ? -15.857 -4.491 -5.497 1.00 97.31 90 GLN A C 1
ATOM 681 O O . GLN A 1 90 ? -16.775 -5.176 -5.054 1.00 97.31 90 GLN A O 1
ATOM 686 N N . GLY A 1 91 ? -15.916 -3.156 -5.522 1.00 97.19 91 GLY A N 1
ATOM 687 C CA . GLY A 1 91 ? -17.012 -2.395 -4.917 1.00 97.19 91 GLY A CA 1
ATOM 688 C C . GLY A 1 91 ? -16.971 -2.372 -3.385 1.00 97.19 91 GLY A C 1
ATOM 689 O O . GLY A 1 91 ? -17.997 -2.150 -2.746 1.00 97.19 91 GLY A O 1
ATOM 690 N N . THR A 1 92 ? -15.803 -2.612 -2.789 1.00 97.56 92 THR A N 1
ATOM 691 C CA . THR A 1 92 ? -15.596 -2.586 -1.339 1.00 97.56 92 THR A CA 1
ATOM 692 C C . THR A 1 92 ? -15.383 -1.150 -0.869 1.00 97.56 92 THR A C 1
ATOM 694 O O . THR A 1 92 ? -14.489 -0.456 -1.353 1.00 97.56 92 THR A O 1
ATOM 697 N N . VAL A 1 93 ? -16.183 -0.707 0.102 1.00 97.00 93 VAL A N 1
ATOM 698 C CA . VAL A 1 93 ? -16.050 0.621 0.717 1.00 97.00 93 VAL A CA 1
ATOM 699 C C . VAL A 1 93 ? -14.752 0.697 1.524 1.00 97.00 93 VAL A C 1
ATOM 701 O O . VAL A 1 93 ? -14.483 -0.174 2.350 1.00 97.00 93 VAL A O 1
ATOM 704 N N . THR A 1 94 ? -13.962 1.747 1.292 1.00 97.12 94 THR A N 1
ATOM 705 C CA . THR A 1 94 ? -12.691 2.009 1.991 1.00 97.12 94 THR A CA 1
ATOM 706 C C . THR A 1 94 ? -12.760 3.183 2.968 1.00 97.12 94 THR A C 1
ATOM 708 O O . THR A 1 94 ? -11.740 3.564 3.530 1.00 97.12 94 THR A O 1
ATOM 711 N N . ASP A 1 95 ? -13.943 3.754 3.196 1.00 96.69 95 ASP A N 1
ATOM 712 C CA . ASP A 1 95 ? -14.104 4.850 4.149 1.00 96.69 95 ASP A CA 1
ATOM 713 C C . ASP A 1 95 ? -13.851 4.381 5.592 1.00 96.69 95 ASP A C 1
ATOM 715 O O . ASP A 1 95 ? -14.371 3.350 6.028 1.00 96.69 95 ASP A O 1
ATOM 719 N N . ARG A 1 96 ? -13.040 5.149 6.327 1.00 96.94 96 ARG A N 1
ATOM 720 C CA . ARG A 1 96 ? -12.629 4.927 7.726 1.00 96.94 96 ARG A CA 1
ATOM 721 C C . ARG A 1 96 ? -11.962 3.571 7.991 1.00 96.94 96 ARG A C 1
ATOM 723 O O . ARG A 1 96 ? -12.152 2.973 9.050 1.00 96.94 96 ARG A O 1
ATOM 730 N N . VAL A 1 97 ? -11.153 3.089 7.048 1.00 98.25 97 VAL A N 1
ATOM 731 C CA . VAL A 1 97 ? -10.387 1.834 7.189 1.00 98.25 97 VAL A CA 1
ATOM 732 C C . VAL A 1 97 ? -8.965 2.084 7.691 1.00 98.25 97 VAL A C 1
ATOM 734 O O . VAL A 1 97 ? -8.426 3.182 7.552 1.00 98.25 97 VAL A O 1
ATOM 737 N N . ASN A 1 98 ? -8.329 1.048 8.232 1.00 98.75 98 ASN A N 1
ATOM 738 C CA . ASN A 1 98 ? -6.924 1.072 8.634 1.00 98.75 98 ASN A CA 1
ATOM 739 C C . ASN A 1 98 ? -6.063 0.374 7.571 1.00 98.75 98 ASN A C 1
ATOM 741 O O . ASN A 1 98 ? -6.419 -0.702 7.086 1.00 98.75 98 ASN A O 1
ATOM 745 N N . LEU A 1 99 ? -4.918 0.957 7.230 1.00 98.88 99 LEU A N 1
ATOM 746 C CA . LEU A 1 99 ? -3.935 0.402 6.302 1.00 98.88 99 LEU A CA 1
ATOM 747 C C . LEU A 1 99 ? -2.749 -0.170 7.082 1.00 98.88 99 LEU A C 1
ATOM 749 O O . LEU A 1 99 ? -2.036 0.568 7.755 1.00 98.88 99 LEU A O 1
ATOM 753 N N . TYR A 1 100 ? -2.489 -1.466 6.937 1.00 98.88 100 TYR A N 1
ATOM 754 C CA . TYR A 1 100 ? -1.250 -2.093 7.405 1.00 98.88 100 TYR A CA 1
ATOM 755 C C . TYR A 1 100 ? -0.330 -2.301 6.213 1.00 98.88 100 TYR A C 1
ATOM 757 O O . TYR A 1 100 ? -0.773 -2.852 5.211 1.00 98.88 100 TYR A O 1
ATOM 765 N N . THR A 1 101 ? 0.932 -1.889 6.295 1.00 98.88 101 THR A N 1
ATOM 766 C CA . THR A 1 101 ? 1.903 -2.058 5.201 1.00 98.88 101 THR A CA 1
ATOM 767 C C . THR A 1 101 ? 3.296 -2.392 5.723 1.00 98.88 101 THR A C 1
ATOM 769 O O . THR A 1 101 ? 3.725 -1.897 6.760 1.00 98.88 101 THR A O 1
ATOM 772 N N . THR A 1 102 ? 4.046 -3.231 5.015 1.00 98.69 102 THR A N 1
ATOM 773 C CA . THR A 1 102 ? 5.387 -3.641 5.467 1.00 98.69 102 THR A CA 1
ATOM 774 C C . THR A 1 102 ? 6.426 -2.519 5.369 1.00 98.69 102 THR A C 1
ATOM 776 O O . THR A 1 102 ? 7.470 -2.598 6.008 1.00 98.69 102 THR A O 1
ATOM 779 N N . LEU A 1 103 ? 6.164 -1.471 4.584 1.00 98.25 103 LEU A N 1
ATOM 780 C CA . LEU A 1 103 ? 7.057 -0.329 4.369 1.00 98.25 103 LEU A CA 1
ATOM 781 C C . LEU A 1 103 ? 6.277 0.977 4.536 1.00 98.25 103 LEU A C 1
ATOM 783 O O . LEU A 1 103 ? 5.148 1.067 4.053 1.00 98.25 103 LEU A O 1
ATOM 787 N N . ARG A 1 104 ? 6.882 1.991 5.173 1.00 98.06 104 ARG A N 1
ATOM 788 C CA . ARG A 1 104 ? 6.315 3.345 5.262 1.00 98.06 104 ARG A CA 1
ATOM 789 C C . ARG A 1 104 ? 5.870 3.803 3.859 1.00 98.06 104 ARG A C 1
ATOM 791 O O . ARG A 1 104 ? 6.707 3.823 2.952 1.00 98.06 104 ARG A O 1
ATOM 798 N N . PRO A 1 105 ? 4.587 4.166 3.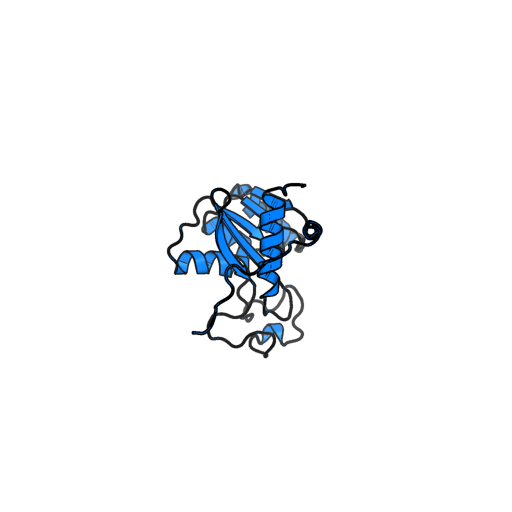672 1.00 97.75 105 PRO A N 1
ATOM 799 C CA . PRO A 1 105 ? 4.052 4.493 2.363 1.00 97.75 105 PRO A CA 1
ATOM 800 C C . PRO A 1 105 ? 4.831 5.581 1.650 1.00 97.75 105 PRO A C 1
ATOM 802 O O . PRO A 1 105 ? 5.205 6.599 2.248 1.00 97.75 105 PRO A O 1
ATOM 805 N N . CYS A 1 106 ? 5.003 5.401 0.340 1.00 95.38 106 CYS A N 1
ATOM 806 C CA . CYS A 1 106 ? 5.567 6.465 -0.473 1.00 95.38 106 CYS A CA 1
ATOM 807 C C . CYS A 1 106 ? 4.619 7.684 -0.527 1.00 95.38 106 CYS A C 1
ATOM 809 O O . CYS A 1 106 ? 3.442 7.575 -0.190 1.00 95.38 106 CYS A O 1
ATOM 811 N N . PHE A 1 107 ? 5.103 8.838 -0.991 1.00 95.94 107 PHE A N 1
ATOM 812 C CA . PHE A 1 107 ? 4.340 10.089 -1.038 1.00 95.94 107 PHE A CA 1
ATOM 813 C C . PHE A 1 107 ? 3.009 9.928 -1.790 1.00 95.94 107 PHE A C 1
ATOM 815 O O . PHE A 1 107 ? 1.953 10.304 -1.293 1.00 95.94 107 PHE A O 1
ATOM 822 N N . ILE A 1 108 ? 3.038 9.255 -2.945 1.00 96.12 108 ILE A N 1
ATOM 823 C CA . ILE A 1 108 ? 1.831 8.961 -3.728 1.00 96.12 108 ILE A CA 1
ATOM 824 C C . ILE A 1 108 ? 0.901 7.985 -2.998 1.00 96.12 108 ILE A C 1
ATOM 826 O O . ILE A 1 108 ? -0.313 8.157 -3.033 1.00 96.12 108 ILE A O 1
ATOM 830 N N . CYS A 1 109 ? 1.439 6.969 -2.320 1.00 98.06 109 CYS A N 1
ATOM 831 C CA . CYS A 1 109 ? 0.615 6.025 -1.563 1.00 98.06 109 CYS A CA 1
ATOM 832 C C . CYS A 1 109 ? -0.054 6.690 -0.355 1.00 98.06 109 CYS A C 1
ATOM 834 O O . CYS A 1 109 ? -1.205 6.372 -0.078 1.00 98.06 109 CYS A O 1
ATOM 836 N N . LEU A 1 110 ? 0.615 7.639 0.311 1.00 98.50 110 LEU A N 1
ATOM 837 C CA . LEU A 1 110 ? 0.009 8.449 1.370 1.00 98.50 110 LEU A CA 1
ATOM 838 C C . LEU A 1 110 ? -1.168 9.272 0.829 1.00 98.50 110 LEU A C 1
ATOM 840 O O . LEU A 1 110 ? -2.259 9.201 1.387 1.00 98.50 110 LEU A O 1
ATOM 844 N N . ILE A 1 111 ? -0.972 9.997 -0.279 1.00 98.44 111 ILE A N 1
ATOM 845 C CA . ILE A 1 111 ? -2.040 10.788 -0.916 1.00 98.44 111 ILE A CA 1
ATOM 846 C C . ILE A 1 111 ? -3.242 9.901 -1.252 1.00 98.44 111 ILE A C 1
ATOM 848 O O . ILE A 1 111 ? -4.379 10.243 -0.935 1.00 98.44 111 ILE A O 1
ATOM 852 N N . LEU A 1 112 ? -2.996 8.741 -1.868 1.00 98.62 112 LEU A N 1
ATOM 853 C CA . LEU A 1 112 ? -4.058 7.810 -2.242 1.00 98.62 112 LEU A CA 1
ATOM 854 C C . LEU A 1 112 ? -4.758 7.203 -1.023 1.00 98.62 112 LEU A C 1
ATOM 856 O O . LEU A 1 112 ? -5.973 7.042 -1.061 1.00 98.62 112 LEU A O 1
ATOM 860 N N . ALA A 1 113 ? -4.028 6.894 0.051 1.00 98.69 113 ALA A N 1
ATOM 861 C CA . ALA A 1 113 ? -4.611 6.401 1.295 1.00 98.69 113 ALA A CA 1
ATOM 862 C C . ALA A 1 113 ? -5.553 7.442 1.920 1.00 98.69 113 ALA A C 1
ATOM 864 O O . ALA A 1 113 ? -6.699 7.113 2.223 1.00 98.69 113 ALA A O 1
ATOM 865 N N . ILE A 1 114 ? -5.109 8.700 2.026 1.00 98.56 114 ILE A N 1
ATOM 866 C CA . ILE A 1 114 ? -5.936 9.816 2.510 1.00 98.56 114 ILE A CA 1
ATOM 867 C C . ILE A 1 114 ? -7.193 9.951 1.642 1.00 98.56 114 ILE A C 1
ATOM 869 O O . ILE A 1 114 ? -8.311 9.962 2.152 1.00 98.56 114 ILE A O 1
ATOM 873 N N . GLN A 1 115 ? -7.027 9.984 0.317 1.00 98.31 115 GLN A N 1
ATOM 874 C CA . GLN A 1 115 ? -8.139 10.153 -0.620 1.00 98.31 115 GLN A CA 1
ATOM 875 C C . GLN A 1 115 ? -9.130 8.978 -0.604 1.00 98.31 115 GLN A C 1
ATOM 877 O O . GLN A 1 115 ? -10.311 9.175 -0.895 1.00 98.31 115 GLN A O 1
ATOM 882 N N . ALA A 1 116 ? -8.660 7.773 -0.271 1.00 98.12 116 ALA A N 1
ATOM 883 C CA . ALA A 1 116 ? -9.474 6.568 -0.143 1.00 98.12 116 ALA A CA 1
ATOM 884 C C . ALA A 1 116 ? -10.233 6.476 1.194 1.00 98.12 116 ALA A C 1
ATOM 886 O O . ALA A 1 116 ? -11.019 5.544 1.359 1.00 98.12 116 ALA A O 1
ATOM 887 N N . GLY A 1 117 ? -10.018 7.410 2.127 1.00 97.94 117 GLY A N 1
ATOM 888 C CA . GLY A 1 117 ? -10.671 7.417 3.438 1.00 97.94 117 GLY A CA 1
ATOM 889 C C . GLY A 1 117 ? -9.957 6.578 4.501 1.00 97.94 117 GLY A C 1
ATOM 890 O O . GLY A 1 117 ? -10.571 6.211 5.501 1.00 97.94 117 GLY A O 1
ATOM 891 N N . VAL A 1 118 ? -8.670 6.263 4.317 1.00 98.62 118 VAL A N 1
ATOM 892 C CA . VAL A 1 118 ? -7.872 5.592 5.355 1.00 98.62 118 VAL A CA 1
ATOM 893 C C . VAL A 1 118 ? -7.713 6.524 6.559 1.00 98.62 118 VAL A C 1
ATOM 895 O O . VAL A 1 118 ? -7.260 7.656 6.410 1.00 98.62 118 VAL A O 1
ATOM 898 N N . GLN A 1 119 ? -8.051 6.042 7.757 1.00 98.31 119 GLN A N 1
ATOM 899 C CA . GLN A 1 119 ? -7.962 6.823 9.001 1.00 98.31 119 GLN A CA 1
ATOM 900 C C . GLN A 1 119 ? -6.659 6.579 9.778 1.00 98.31 119 GLN A C 1
ATOM 902 O O . GLN A 1 119 ? -6.206 7.447 10.523 1.00 98.31 119 GLN A O 1
ATOM 907 N N . GLU A 1 120 ? -6.051 5.403 9.613 1.00 98.75 120 GLU A N 1
ATOM 908 C CA . GLU A 1 120 ? -4.805 5.027 10.280 1.00 98.75 120 GLU A CA 1
ATOM 909 C C . GLU A 1 120 ? -3.912 4.214 9.342 1.00 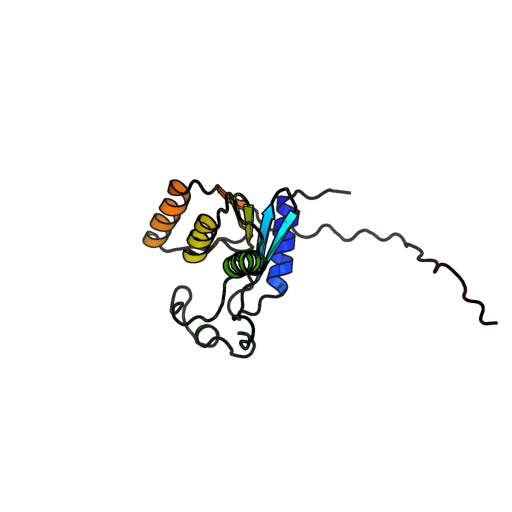98.75 120 GLU A C 1
ATOM 911 O O . GLU A 1 120 ? -4.375 3.278 8.688 1.00 98.75 120 GLU A O 1
ATOM 916 N N . ILE A 1 121 ? -2.620 4.538 9.318 1.00 98.81 121 ILE A N 1
ATOM 917 C CA . ILE A 1 121 ? -1.575 3.767 8.653 1.00 98.81 121 ILE A CA 1
ATOM 918 C C . ILE A 1 121 ? -0.613 3.200 9.699 1.00 98.81 121 ILE A C 1
ATOM 920 O O . ILE A 1 121 ? 0.053 3.936 10.432 1.00 98.81 121 ILE A O 1
ATOM 924 N N . VAL A 1 122 ? -0.480 1.878 9.699 1.00 98.81 122 VAL A N 1
ATOM 925 C CA . VAL A 1 122 ? 0.444 1.120 10.542 1.00 98.81 122 VAL A CA 1
ATOM 926 C C . VAL A 1 122 ? 1.516 0.493 9.654 1.00 98.81 122 VAL A C 1
ATOM 928 O O . VAL A 1 122 ? 1.195 -0.262 8.734 1.00 98.81 122 VAL A O 1
ATOM 931 N N . TYR A 1 123 ? 2.791 0.798 9.904 1.00 98.75 123 TYR A N 1
ATOM 932 C CA . TYR A 1 123 ? 3.894 0.321 9.060 1.00 98.75 123 TYR A CA 1
ATOM 933 C C . TYR A 1 123 ? 5.053 -0.300 9.841 1.00 98.75 123 TYR A C 1
ATOM 935 O O . TYR A 1 123 ? 5.289 0.063 10.987 1.00 98.75 123 TYR A O 1
ATOM 943 N N . ASP A 1 124 ? 5.808 -1.208 9.224 1.00 98.44 124 ASP A N 1
ATOM 944 C CA . ASP A 1 124 ? 6.986 -1.824 9.858 1.00 98.44 124 ASP A CA 1
ATOM 945 C C . ASP A 1 124 ? 8.291 -1.105 9.496 1.00 98.44 124 ASP A C 1
ATOM 947 O O . ASP A 1 124 ? 8.928 -0.473 10.345 1.00 98.44 124 ASP A O 1
ATOM 951 N N . LEU A 1 125 ? 8.712 -1.184 8.234 1.00 97.81 125 LEU A N 1
ATOM 952 C CA . LEU A 1 125 ? 10.008 -0.662 7.818 1.00 97.81 125 LEU A CA 1
ATOM 953 C C . LEU A 1 125 ? 9.944 0.847 7.547 1.00 97.81 125 LEU A C 1
ATOM 955 O O . LEU A 1 125 ? 8.982 1.315 6.930 1.00 97.81 125 LEU A O 1
ATOM 959 N N . PRO A 1 126 ? 10.963 1.620 7.959 1.00 95.81 126 PRO A N 1
ATOM 960 C CA . PRO A 1 126 ? 11.049 3.030 7.609 1.00 95.81 126 PRO A CA 1
ATOM 961 C C . PRO A 1 126 ? 11.330 3.215 6.111 1.00 95.81 126 PRO A C 1
ATOM 963 O O . PRO A 1 126 ? 11.862 2.332 5.435 1.00 95.81 126 PRO A O 1
ATOM 966 N N . 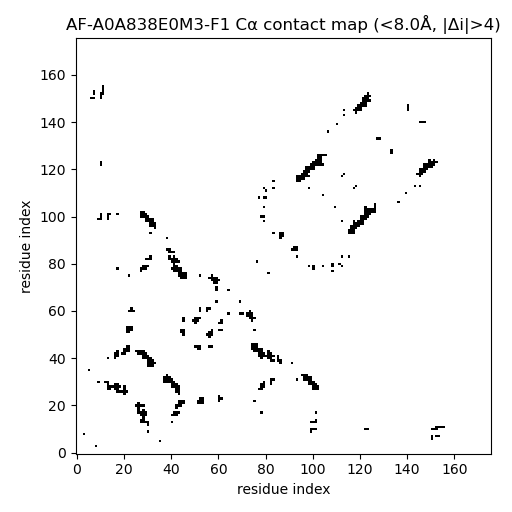PHE A 1 127 ? 10.984 4.394 5.605 1.00 91.12 127 PHE A N 1
ATOM 967 C CA . PHE A 1 127 ? 11.344 4.868 4.275 1.00 91.12 127 PHE A CA 1
ATOM 968 C C . PHE A 1 127 ? 11.669 6.353 4.392 1.00 91.12 127 PHE A C 1
ATOM 970 O O . PHE A 1 127 ? 10.821 7.131 4.838 1.00 91.12 127 PHE A O 1
ATOM 977 N N . ASP A 1 128 ? 12.892 6.717 4.025 1.00 89.38 128 ASP A N 1
ATOM 978 C CA . ASP A 1 128 ? 13.415 8.058 4.251 1.00 89.38 128 ASP A CA 1
ATOM 979 C C . ASP A 1 128 ? 13.296 8.915 2.990 1.00 89.38 128 ASP A C 1
ATOM 981 O O . ASP A 1 128 ? 13.476 8.441 1.861 1.00 89.38 128 ASP A O 1
ATOM 985 N N . TYR A 1 129 ? 13.003 10.193 3.205 1.00 88.88 129 TYR A N 1
ATOM 986 C CA . TYR A 1 129 ? 13.035 11.239 2.194 1.00 88.88 129 TYR A CA 1
ATOM 987 C C . TYR A 1 129 ? 14.167 12.219 2.476 1.00 88.88 129 TYR A C 1
ATOM 989 O O . TYR A 1 129 ? 14.691 12.282 3.588 1.00 88.88 129 TYR A O 1
ATOM 997 N N . ASP A 1 130 ? 14.528 13.006 1.464 1.00 91.94 130 ASP A N 1
ATOM 998 C CA . ASP A 1 130 ? 15.259 14.243 1.717 1.00 91.94 130 ASP A CA 1
ATOM 999 C C . ASP A 1 130 ? 14.414 15.215 2.558 1.00 91.94 130 ASP A C 1
ATOM 1001 O O . ASP A 1 130 ? 13.190 15.098 2.641 1.00 91.94 130 ASP A O 1
ATOM 1005 N N . GLU A 1 131 ? 15.080 16.188 3.180 1.00 92.81 131 GLU A N 1
ATOM 1006 C CA . GLU A 1 131 ? 14.456 17.121 4.124 1.00 92.81 131 GLU A CA 1
ATOM 1007 C C . GLU A 1 131 ? 13.279 17.901 3.518 1.00 92.81 131 GLU A C 1
ATOM 1009 O O . GLU A 1 131 ? 12.277 18.131 4.199 1.00 92.81 131 GLU A O 1
ATOM 1014 N N . ASN A 1 132 ? 13.361 18.270 2.235 1.00 93.50 132 ASN A N 1
ATOM 1015 C CA . ASN A 1 132 ? 12.309 19.044 1.578 1.00 93.50 132 ASN A CA 1
ATOM 1016 C C . ASN A 1 132 ? 11.050 18.198 1.388 1.00 93.50 132 ASN A C 1
ATOM 1018 O O . ASN A 1 132 ? 9.944 18.644 1.700 1.00 93.50 132 ASN A O 1
ATOM 1022 N N . LEU A 1 133 ? 11.204 16.974 0.880 1.00 92.62 133 LEU A N 1
ATOM 1023 C CA . LEU A 1 133 ? 10.069 16.087 0.651 1.00 92.62 133 LEU A CA 1
ATOM 1024 C C . LEU A 1 133 ? 9.502 15.532 1.966 1.00 92.62 133 LEU A C 1
ATOM 1026 O O . LEU A 1 133 ? 8.285 15.382 2.076 1.00 92.62 133 LEU A O 1
ATOM 1030 N N . GLU A 1 134 ? 10.338 15.295 2.980 1.00 96.00 134 GLU A N 1
ATOM 1031 C CA . GLU A 1 134 ? 9.884 14.908 4.320 1.00 96.00 134 GLU A CA 1
ATOM 1032 C C . GLU A 1 134 ? 9.001 15.998 4.946 1.00 96.00 134 GLU A C 1
ATOM 1034 O O . GLU A 1 134 ? 7.935 15.683 5.471 1.00 96.00 134 GLU A O 1
ATOM 1039 N N . ALA A 1 135 ? 9.373 17.279 4.834 1.00 97.25 135 ALA A N 1
ATOM 1040 C CA . ALA A 1 135 ? 8.558 18.380 5.351 1.00 97.25 135 ALA A CA 1
ATOM 1041 C C . ALA A 1 135 ? 7.152 18.406 4.723 1.00 97.25 135 ALA A C 1
ATOM 1043 O O . ALA A 1 135 ? 6.153 18.494 5.437 1.00 97.25 135 ALA A O 1
ATOM 1044 N N . ILE A 1 136 ? 7.063 18.246 3.398 1.00 97.50 136 ILE A N 1
ATOM 1045 C CA . ILE A 1 136 ? 5.780 18.200 2.675 1.00 97.50 136 ILE A CA 1
ATOM 1046 C C . ILE A 1 136 ? 4.982 16.947 3.063 1.00 97.50 136 ILE A C 1
ATOM 1048 O O . ILE A 1 136 ? 3.764 17.008 3.240 1.00 97.50 136 ILE A O 1
ATOM 1052 N N . TYR A 1 137 ? 5.655 15.804 3.222 1.00 97.56 137 TYR A N 1
ATOM 1053 C CA . TYR A 1 137 ? 5.028 14.568 3.686 1.00 97.56 137 TYR A CA 1
ATOM 1054 C C . TYR A 1 137 ? 4.368 14.763 5.056 1.00 97.56 137 TYR A C 1
ATOM 1056 O O . TYR A 1 137 ? 3.228 14.348 5.255 1.00 97.56 137 TYR A O 1
ATOM 1064 N N . GLN A 1 138 ? 5.054 15.426 5.989 1.00 97.25 138 GLN A N 1
ATOM 1065 C CA . GLN A 1 138 ? 4.515 15.703 7.321 1.00 97.25 138 GLN A CA 1
ATOM 1066 C C . GLN A 1 138 ? 3.346 16.690 7.286 1.00 97.25 138 GLN A C 1
ATOM 1068 O O . GLN A 1 138 ? 2.374 16.488 8.013 1.00 97.25 138 GLN A O 1
ATOM 1073 N N . THR A 1 139 ? 3.373 17.697 6.406 1.00 98.00 139 THR A N 1
ATOM 1074 C CA . THR A 1 139 ? 2.209 18.570 6.177 1.00 98.00 139 THR A CA 1
ATOM 1075 C C . THR A 1 139 ? 0.974 17.755 5.793 1.00 98.00 139 THR A C 1
ATOM 1077 O O . THR A 1 139 ? -0.080 17.948 6.394 1.00 98.00 139 THR A O 1
ATOM 1080 N N . LEU A 1 140 ? 1.102 16.788 4.873 1.00 97.56 140 LEU A N 1
ATOM 1081 C CA . LEU A 1 140 ? -0.017 15.912 4.506 1.00 97.56 140 LEU A CA 1
ATOM 1082 C C . LEU A 1 140 ? -0.542 15.108 5.697 1.00 97.56 140 LEU A C 1
ATOM 1084 O O . LEU A 1 140 ? -1.756 15.016 5.875 1.00 97.56 140 LEU A O 1
ATOM 1088 N N . VAL A 1 141 ? 0.346 14.532 6.511 1.00 97.56 141 VAL A N 1
ATOM 1089 C CA . VAL A 1 141 ? -0.054 13.746 7.690 1.00 97.56 141 VAL A CA 1
ATOM 1090 C C . VAL A 1 141 ? -0.827 14.615 8.687 1.00 97.56 141 VAL A C 1
ATOM 1092 O O . VAL A 1 141 ? -1.898 14.222 9.144 1.00 97.56 141 VAL A O 1
ATOM 1095 N N . VAL A 1 142 ? -0.326 15.817 8.981 1.00 97.88 142 VAL A N 1
ATOM 1096 C CA . VAL A 1 142 ? -0.941 16.732 9.952 1.00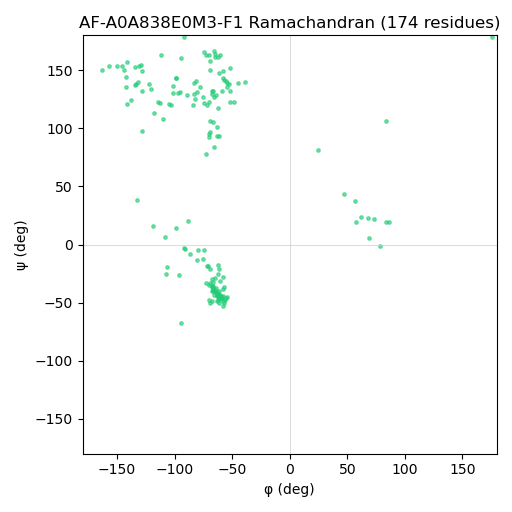 97.88 142 VAL A CA 1
ATOM 1097 C C . VAL A 1 142 ? -2.272 17.288 9.446 1.00 97.88 142 VAL A C 1
ATOM 1099 O O . VAL A 1 142 ? -3.272 17.207 10.156 1.00 97.88 142 VAL A O 1
ATOM 1102 N N . GLU A 1 143 ? -2.319 17.827 8.227 1.00 98.25 143 GLU A N 1
ATOM 1103 C CA . GLU A 1 143 ? -3.524 18.488 7.706 1.00 98.25 143 GLU A CA 1
ATOM 1104 C C . GLU A 1 143 ? -4.662 17.505 7.418 1.00 98.25 143 GLU A C 1
ATOM 1106 O O . GLU A 1 143 ? -5.828 17.827 7.647 1.00 98.25 143 GLU A O 1
ATOM 1111 N N . SER A 1 144 ? -4.345 16.285 6.973 1.00 98.00 144 SER A N 1
ATOM 1112 C CA . SER A 1 144 ? -5.362 15.245 6.759 1.00 98.00 144 SER A CA 1
ATOM 1113 C C . SER A 1 144 ? -5.866 14.607 8.053 1.00 98.00 144 SER A C 1
ATOM 1115 O O . SER A 1 144 ? -6.869 13.897 8.026 1.00 98.00 144 SER A O 1
ATOM 1117 N N . SER A 1 145 ? -5.188 14.845 9.183 1.00 97.50 145 SER A N 1
ATOM 1118 C CA . SER A 1 145 ? -5.451 14.177 10.465 1.00 97.50 145 SER A CA 1
ATOM 1119 C C . SER A 1 145 ? -5.353 12.643 10.408 1.00 97.50 145 SER A C 1
ATOM 1121 O O . SER A 1 145 ? -5.889 11.961 11.284 1.00 97.50 145 SER A O 1
ATOM 1123 N N . ILE A 1 146 ? -4.679 12.085 9.395 1.00 97.88 146 ILE A N 1
ATOM 1124 C CA . ILE A 1 146 ? -4.442 10.643 9.309 1.00 97.88 146 ILE A CA 1
ATOM 1125 C C . ILE A 1 146 ? -3.486 10.213 10.423 1.00 97.88 146 ILE A C 1
ATOM 1127 O O . ILE A 1 146 ? -2.431 10.813 10.641 1.00 97.88 146 ILE A O 1
ATOM 1131 N N . LEU A 1 147 ? -3.840 9.150 11.141 1.00 98.38 147 LEU A N 1
ATOM 1132 C CA . LEU A 1 147 ? -2.955 8.594 12.156 1.00 98.38 147 LEU A CA 1
ATOM 1133 C C . LEU A 1 147 ? -1.873 7.765 11.480 1.00 98.38 147 LEU A C 1
ATOM 1135 O O . LEU A 1 147 ? -2.150 6.966 10.588 1.00 98.38 147 LEU A O 1
ATOM 1139 N N . MET A 1 148 ? -0.629 7.928 11.917 1.00 97.62 148 MET A N 1
ATOM 1140 C CA . MET A 1 148 ? 0.482 7.177 11.359 1.00 97.62 148 MET A CA 1
ATOM 1141 C C . MET A 1 148 ? 1.414 6.701 12.464 1.00 97.62 148 MET A C 1
ATOM 1143 O O . MET A 1 148 ? 1.924 7.505 13.244 1.00 97.62 148 MET A O 1
ATOM 1147 N N . ARG A 1 149 ? 1.657 5.390 12.532 1.00 97.88 149 ARG A N 1
ATOM 1148 C CA . ARG A 1 149 ? 2.562 4.809 13.531 1.00 97.88 149 ARG A CA 1
ATOM 1149 C C . ARG A 1 149 ? 3.334 3.613 13.007 1.00 97.88 149 ARG A C 1
ATOM 1151 O O . ARG A 1 149 ? 2.885 2.880 12.127 1.00 97.88 149 ARG A O 1
ATOM 1158 N N . ARG A 1 150 ? 4.496 3.400 13.616 1.00 98.06 150 ARG A N 1
ATOM 1159 C CA . ARG A 1 150 ? 5.340 2.244 13.346 1.00 98.06 150 ARG A CA 1
ATOM 1160 C C . ARG A 1 150 ? 4.961 1.079 14.265 1.00 98.06 150 ARG A C 1
ATOM 1162 O O . ARG A 1 150 ? 4.938 1.252 15.480 1.00 98.06 150 ARG A O 1
ATOM 1169 N N . HIS A 1 151 ? 4.727 -0.097 13.692 1.00 98.12 151 HIS A N 1
ATOM 1170 C CA . HIS A 1 151 ? 4.566 -1.373 14.391 1.00 98.12 151 HIS A CA 1
ATOM 1171 C C . HIS A 1 151 ? 5.513 -2.406 13.770 1.00 98.12 151 HIS A C 1
ATOM 1173 O O . HIS A 1 151 ? 5.198 -2.961 12.714 1.00 98.12 151 HIS A O 1
ATOM 1179 N N . PRO A 1 152 ? 6.694 -2.634 14.371 1.00 95.50 152 PRO A N 1
ATOM 1180 C CA . PRO A 1 152 ? 7.665 -3.567 13.825 1.00 95.50 152 PRO A CA 1
ATOM 1181 C C . PRO A 1 152 ? 7.129 -4.995 13.753 1.00 95.50 152 PRO A C 1
ATOM 1183 O O . PRO A 1 152 ? 6.356 -5.424 14.611 1.00 95.50 152 PRO A O 1
ATOM 1186 N N . TYR A 1 153 ? 7.574 -5.755 12.756 1.00 91.25 153 TYR A N 1
ATOM 1187 C CA . TYR A 1 153 ? 7.208 -7.161 12.646 1.00 91.25 153 TYR A CA 1
ATOM 1188 C C . TYR A 1 153 ? 7.637 -7.972 13.874 1.00 91.25 153 TYR A C 1
ATOM 1190 O O . TYR A 1 153 ? 8.792 -7.942 14.301 1.00 91.25 153 TYR A O 1
ATOM 1198 N N . ALA A 1 154 ? 6.694 -8.763 14.386 1.00 87.38 154 ALA A N 1
ATOM 1199 C CA . ALA A 1 154 ? 6.929 -9.766 15.411 1.00 87.38 154 ALA A CA 1
ATOM 1200 C C . ALA A 1 154 ? 6.920 -11.167 14.782 1.00 87.38 154 ALA A C 1
ATOM 1202 O O . ALA A 1 154 ? 5.907 -11.587 14.209 1.00 87.38 154 ALA A O 1
ATOM 1203 N N . ALA A 1 155 ? 8.029 -11.902 14.925 1.00 79.69 155 ALA A N 1
ATOM 1204 C CA . ALA A 1 155 ? 8.190 -13.255 14.390 1.00 79.69 155 ALA A CA 1
ATOM 1205 C C . ALA A 1 155 ? 7.072 -14.207 14.862 1.00 79.69 155 ALA A C 1
ATOM 1207 O O . ALA A 1 155 ? 6.678 -14.103 16.031 1.00 79.69 155 ALA A O 1
ATOM 1208 N N . PRO A 1 156 ? 6.540 -15.086 13.974 1.00 72.19 156 PRO A N 1
ATOM 1209 C CA . PRO A 1 156 ? 5.533 -16.103 14.262 1.00 72.19 156 PRO A CA 1
ATOM 1210 C C . PRO A 1 156 ? 5.748 -16.766 15.610 1.00 72.19 156 PRO A C 1
ATOM 1212 O O . PRO A 1 156 ? 6.880 -17.046 15.994 1.00 72.19 156 PRO A O 1
ATOM 1215 N N . LEU A 1 157 ? 4.646 -17.012 16.323 1.00 72.44 157 LEU A N 1
ATOM 1216 C CA . LEU A 1 157 ? 4.716 -17.911 17.466 1.00 72.44 157 LEU A CA 1
ATOM 1217 C C . LEU A 1 157 ? 5.230 -19.259 16.964 1.00 72.44 157 LEU A C 1
ATOM 1219 O O . LEU A 1 157 ? 4.878 -19.669 15.854 1.00 72.44 157 LEU A O 1
ATOM 1223 N N . GLU A 1 158 ? 6.050 -19.912 17.785 1.00 69.38 158 GLU A N 1
ATOM 1224 C CA . GLU A 1 158 ? 6.461 -21.294 17.558 1.00 69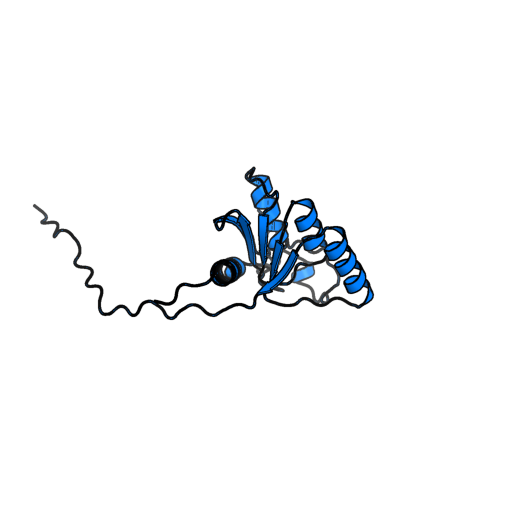.38 158 GLU A CA 1
ATOM 1225 C C . GLU A 1 158 ? 5.230 -22.127 17.162 1.00 69.38 158 GLU A C 1
ATOM 1227 O O . GLU A 1 158 ? 4.142 -21.905 17.723 1.00 69.38 158 GLU A O 1
ATOM 1232 N N . PRO A 1 159 ? 5.368 -23.035 16.178 1.00 65.75 159 PRO A N 1
ATOM 1233 C CA . PRO A 1 159 ? 4.274 -23.903 15.782 1.00 65.75 159 PRO A CA 1
ATOM 1234 C C . PRO A 1 159 ? 3.700 -24.608 17.010 1.00 65.75 159 PRO A C 1
ATOM 1236 O O . PRO A 1 159 ? 4.386 -24.823 18.014 1.00 65.75 159 PRO A O 1
ATOM 1239 N N . PHE A 1 160 ? 2.411 -24.939 16.935 1.00 63.22 160 PHE A N 1
ATOM 1240 C CA . PHE A 1 160 ? 1.795 -25.762 17.963 1.00 63.22 160 PHE A CA 1
ATOM 1241 C C . PHE A 1 160 ? 2.659 -27.015 18.127 1.00 63.22 160 PHE A C 1
ATOM 1243 O O . PHE A 1 160 ? 2.957 -27.683 17.140 1.00 63.22 160 PHE A O 1
ATOM 1250 N N . ASN A 1 161 ? 3.146 -27.271 19.344 1.00 61.78 161 ASN A N 1
ATOM 1251 C CA . ASN A 1 161 ? 3.890 -28.490 19.613 1.00 61.78 161 ASN A CA 1
ATOM 1252 C C . ASN A 1 161 ? 2.876 -29.629 19.539 1.00 61.78 161 ASN A C 1
ATOM 1254 O O . ASN A 1 161 ? 2.124 -29.848 20.493 1.00 61.78 161 ASN A O 1
ATOM 1258 N N . ASP A 1 162 ? 2.813 -30.276 18.380 1.00 58.81 162 ASP A N 1
ATOM 1259 C CA . ASP A 1 162 ? 2.047 -31.489 18.153 1.00 58.81 162 ASP A CA 1
ATOM 1260 C C . ASP A 1 162 ? 2.682 -32.587 19.011 1.00 58.81 162 ASP A C 1
ATOM 1262 O O . ASP A 1 162 ? 3.521 -33.364 18.559 1.00 58.81 162 ASP A O 1
ATOM 1266 N N . GLN A 1 163 ? 2.304 -32.657 20.287 1.00 57.53 163 GLN A N 1
ATOM 1267 C CA . GLN A 1 163 ? 2.289 -33.956 20.940 1.00 57.53 163 GLN A CA 1
ATOM 1268 C C . GLN A 1 163 ? 1.254 -34.782 20.177 1.00 57.53 163 GLN A C 1
ATOM 1270 O O . GLN A 1 163 ? 0.063 -34.613 20.414 1.00 57.53 163 GLN A O 1
ATOM 1275 N N . GLU A 1 164 ? 1.748 -35.535 19.188 1.00 56.22 164 GLU A N 1
ATOM 1276 C CA . GLU A 1 164 ? 1.081 -36.586 18.4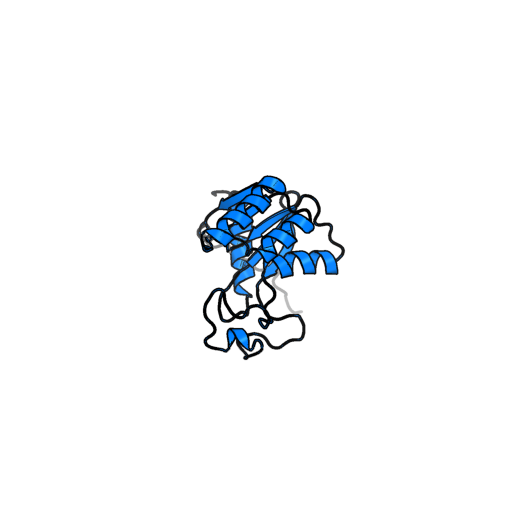12 1.00 56.22 164 GLU A CA 1
ATOM 1277 C C . GLU A 1 164 ? -0.443 -36.439 18.381 1.00 56.22 164 GLU A C 1
ATOM 1279 O O . GLU A 1 164 ? -1.178 -37.080 19.132 1.00 56.22 164 GLU A O 1
ATOM 1284 N N . ILE A 1 165 ? -0.936 -35.573 17.492 1.00 58.56 165 ILE A N 1
ATOM 1285 C CA . ILE A 1 165 ? -2.334 -35.660 17.080 1.00 58.56 165 ILE A CA 1
ATOM 1286 C C . ILE A 1 165 ? -2.429 -36.936 16.241 1.00 58.56 165 ILE A C 1
ATOM 1288 O O . ILE A 1 165 ? -2.142 -36.919 15.044 1.00 58.56 165 ILE A O 1
ATOM 1292 N N . ASP A 1 166 ? -2.769 -38.050 16.891 1.00 57.25 166 ASP A N 1
ATOM 1293 C CA . ASP A 1 166 ? -3.118 -39.307 16.235 1.00 57.25 166 ASP A CA 1
ATOM 1294 C C . ASP A 1 166 ? -4.364 -39.054 15.378 1.00 57.25 166 ASP A C 1
ATOM 1296 O O . ASP A 1 166 ? -5.509 -39.078 15.838 1.00 57.25 166 ASP A O 1
ATOM 1300 N N . PHE A 1 167 ? -4.139 -38.736 14.106 1.00 59.72 167 PHE A N 1
ATOM 1301 C CA . PHE A 1 167 ? -5.187 -38.729 13.101 1.00 59.72 167 PHE A CA 1
ATOM 1302 C C . PHE A 1 167 ? -5.549 -40.186 12.794 1.00 59.72 167 PHE A C 1
ATOM 1304 O O . PHE A 1 167 ? -5.135 -40.725 11.769 1.00 59.72 167 PHE A O 1
ATOM 1311 N N . GLU A 1 168 ? -6.321 -40.841 13.666 1.00 56.66 168 GLU A N 1
ATOM 1312 C CA . GLU A 1 168 ? -7.011 -42.067 13.267 1.00 56.66 168 GLU A CA 1
ATOM 1313 C C . GLU A 1 168 ? -7.990 -41.707 12.134 1.00 56.66 168 GLU A C 1
ATOM 1315 O O . GLU A 1 168 ? -8.896 -40.888 12.334 1.00 56.66 168 GLU A O 1
ATOM 1320 N N . PRO A 1 169 ? -7.822 -42.255 10.916 1.00 58.44 169 PRO A N 1
ATOM 1321 C CA . PRO A 1 169 ? -8.738 -41.967 9.827 1.00 58.44 169 PRO A CA 1
ATOM 1322 C C . PRO A 1 169 ? -10.130 -42.501 10.193 1.00 58.44 169 PRO A C 1
ATOM 1324 O O . PRO A 1 169 ? -10.265 -43.677 10.549 1.00 58.44 169 PRO A O 1
ATOM 1327 N N . PRO A 1 170 ? -11.191 -41.680 10.098 1.00 60.84 170 PRO A N 1
ATOM 1328 C CA . PRO A 1 170 ? -12.524 -42.162 10.372 1.00 60.84 170 PRO A CA 1
ATOM 1329 C C . PRO A 1 170 ? -12.919 -43.081 9.212 1.00 60.84 170 PRO A C 1
ATOM 1331 O O . PRO A 1 170 ? -13.003 -42.653 8.063 1.00 60.84 170 PRO A O 1
ATOM 1334 N N . PHE A 1 171 ? -13.197 -44.336 9.553 1.00 57.75 171 PHE A N 1
ATOM 1335 C CA . PHE A 1 171 ? -13.798 -45.377 8.717 1.00 57.75 171 PHE A CA 1
ATOM 1336 C C . PHE A 1 171 ? -12.853 -46.164 7.798 1.00 57.75 171 PHE A C 1
ATOM 1338 O O . PHE A 1 171 ? -12.448 -45.754 6.714 1.00 57.75 171 PHE A O 1
ATOM 1345 N N . ASN A 1 172 ? -12.621 -47.403 8.231 1.00 58.66 172 ASN A N 1
ATOM 1346 C CA . ASN A 1 172 ? -12.130 -48.508 7.427 1.00 58.66 172 ASN A CA 1
ATOM 1347 C C . ASN A 1 172 ? -13.179 -48.821 6.341 1.00 58.66 172 ASN A C 1
ATOM 1349 O O . ASN A 1 172 ? -14.221 -49.418 6.631 1.00 58.66 172 ASN A O 1
ATOM 1353 N N . VAL A 1 173 ? -12.950 -48.370 5.105 1.00 59.38 173 VAL A N 1
ATOM 1354 C CA . VAL A 1 173 ? -13.804 -48.725 3.965 1.00 59.38 173 VAL A CA 1
ATOM 1355 C C . VAL A 1 173 ? -13.551 -50.199 3.658 1.00 59.38 173 VAL A C 1
ATOM 1357 O O . VAL A 1 173 ? -12.582 -50.566 2.996 1.00 59.38 173 VAL A O 1
ATOM 1360 N N . SER A 1 174 ? -14.398 -51.064 4.209 1.00 55.12 174 SER A N 1
ATOM 1361 C CA . SER A 1 174 ? -14.450 -52.470 3.826 1.00 55.12 174 SER A CA 1
ATOM 1362 C C . SER A 1 174 ? -15.002 -52.544 2.405 1.00 55.12 174 SER A C 1
ATOM 1364 O O . SER A 1 174 ? -16.182 -52.305 2.169 1.00 55.12 174 SER A O 1
ATOM 1366 N N . ASN A 1 175 ? -14.120 -52.825 1.446 1.00 47.88 175 ASN A N 1
ATOM 1367 C CA . ASN A 1 175 ? -14.514 -53.165 0.084 1.00 47.88 175 ASN A CA 1
ATOM 1368 C C . ASN A 1 175 ? -15.253 -54.511 0.118 1.00 47.88 175 ASN A C 1
ATOM 1370 O O . ASN A 1 175 ? -14.624 -55.552 0.320 1.00 47.88 175 ASN A O 1
ATOM 1374 N N . GLY A 1 176 ? -16.576 -54.457 -0.035 1.00 46.91 176 GLY A N 1
ATOM 1375 C CA . GLY A 1 176 ? -17.440 -55.585 -0.386 1.00 46.91 176 GLY A CA 1
ATOM 1376 C C . GLY A 1 176 ? -17.844 -55.508 -1.848 1.00 46.91 176 GLY A C 1
ATOM 1377 O O . GLY A 1 176 ? -18.017 -54.369 -2.339 1.00 46.91 176 GLY A O 1
#